Protein AF-K9SRA5-F1 (afdb_monomer)

pLDDT: mean 76.86, std 18.16, range [30.3, 97.75]

Foldseek 3Di:
DPPPVVVVVVVVVVVVPPDDDDDDDDDPWDWDQDPPFDFPDKDWDDDPDPDPQVIWIWTAGPQGWIWTQNPVVRTTTTPDHDDDPPDPDDDDPPPDDDDPPVVVVVVVVVVVVVVVVVVLLVVLLVLLQVLQQVLCVVPLWGDQFVVSSVDDCPSADPFWDWGKHDPPGNFKIKIKTWTDDPDPVPQAWAGKIKIKMWGWAADPVRDTDIDIWIKIAGDRPPDDDFDWDFDDDVVHTPDTDDGPRIDTDDD

Nearest PDB structures (foldseek):
  8k6t-assembly1_A  TM=5.739E-01  e=1.881E+00  Streptococcus pyogenes serotype M3
  3klq-assembly1_A  TM=4.562E-01  e=8.823E-01  Streptococcus pyogenes
  3klq-assembly2_B  TM=5.369E-01  e=3.598E+00  Streptococcus pyogenes
  5ttd-assembly1_A  TM=5.381E-01  e=5.253E+00  Escherichia coli

Solvent-accessible surface area (backbone atoms only — not comparable to full-atom values): 15193 Å² total; per-residue (Å²): 140,72,71,64,66,60,50,52,59,54,51,54,54,62,74,73,54,78,86,77,86,90,78,92,77,85,83,80,79,67,81,42,76,69,67,98,65,74,58,74,44,77,46,77,50,75,63,101,58,94,53,84,82,60,56,38,37,38,36,32,34,83,81,26,36,31,28,42,42,42,80,91,75,74,37,28,37,72,76,46,78,66,55,76,83,88,63,92,77,76,77,75,58,94,86,65,81,86,73,58,64,65,61,48,54,50,51,50,50,52,53,52,52,51,52,52,55,53,50,52,49,52,53,52,43,50,51,52,48,53,36,38,50,56,44,22,76,75,65,73,28,47,63,59,47,55,58,80,59,73,40,60,85,73,76,40,52,92,49,33,44,68,49,50,48,57,78,42,45,74,46,29,34,34,37,36,36,40,53,45,76,89,46,80,91,68,48,86,82,68,41,50,35,38,39,27,37,39,33,48,32,62,47,97,85,70,51,75,45,78,46,74,50,44,22,42,27,74,47,61,93,83,59,75,83,73,69,72,46,68,45,68,60,86,96,39,46,78,43,78,46,58,29,93,76,33,42,74,54,87,127

Structure (mmCIF, N/CA/C/O backbone):
data_AF-K9SRA5-F1
#
_entry.id   AF-K9SRA5-F1
#
loop_
_atom_site.group_PDB
_atom_site.id
_atom_site.type_symbol
_atom_site.label_atom_id
_atom_site.label_alt_id
_atom_site.label_comp_id
_atom_site.label_asym_id
_atom_site.label_entity_id
_atom_site.label_seq_id
_atom_site.pdbx_PDB_ins_code
_atom_site.Cartn_x
_atom_site.Cartn_y
_atom_site.Cartn_z
_atom_site.occupancy
_atom_site.B_iso_or_equiv
_atom_site.auth_seq_id
_atom_site.auth_comp_id
_atom_site.auth_asym_id
_atom_site.auth_atom_id
_atom_site.pdbx_PDB_model_num
ATOM 1 N N . MET A 1 1 ? 10.219 24.330 -44.155 1.00 41.84 1 MET A N 1
ATOM 2 C CA . MET A 1 1 ? 10.882 23.758 -42.954 1.00 41.84 1 MET A CA 1
ATOM 3 C C . MET A 1 1 ? 12.139 22.916 -43.275 1.00 41.84 1 MET A C 1
ATOM 5 O O . MET A 1 1 ? 12.414 21.945 -42.591 1.00 41.84 1 MET A O 1
ATOM 9 N N . LYS A 1 2 ? 12.970 23.299 -44.262 1.00 40.97 2 LYS A N 1
ATOM 10 C CA . LYS A 1 2 ? 14.215 22.583 -44.635 1.00 40.97 2 LYS A CA 1
ATOM 11 C C . LYS A 1 2 ? 15.547 23.028 -43.962 1.00 40.97 2 LYS A C 1
ATOM 13 O O . LYS A 1 2 ? 16.510 22.282 -44.104 1.00 40.97 2 LYS A O 1
ATOM 18 N N . PRO A 1 3 ? 15.680 24.158 -43.225 1.00 43.38 3 PRO A N 1
ATOM 19 C CA . PRO A 1 3 ? 17.013 24.635 -42.824 1.00 43.38 3 PRO A CA 1
ATOM 20 C C . PRO A 1 3 ? 17.601 23.987 -41.553 1.00 43.38 3 PRO A C 1
ATOM 22 O O . PRO A 1 3 ? 18.803 24.098 -41.334 1.00 43.38 3 PRO A O 1
ATOM 25 N N . LYS A 1 4 ? 16.808 23.300 -40.713 1.00 43.97 4 LYS A N 1
ATOM 26 C CA . LYS A 1 4 ? 17.302 22.775 -39.419 1.00 43.97 4 LYS A CA 1
ATOM 27 C C . LYS A 1 4 ? 18.114 21.475 -39.535 1.00 43.97 4 LYS A C 1
ATOM 29 O O . LYS A 1 4 ? 19.153 21.363 -38.896 1.00 43.97 4 LYS A O 1
ATOM 34 N N . ILE A 1 5 ? 17.707 20.534 -40.390 1.00 43.03 5 ILE A N 1
ATOM 35 C CA . ILE A 1 5 ? 18.373 19.219 -40.531 1.00 43.03 5 ILE A CA 1
ATOM 36 C C . ILE A 1 5 ? 19.749 19.348 -41.207 1.00 43.03 5 ILE A C 1
ATOM 38 O O . ILE A 1 5 ? 20.715 18.714 -40.786 1.00 43.03 5 ILE A O 1
ATOM 42 N N . VAL A 1 6 ? 19.878 20.244 -42.193 1.00 48.31 6 VAL A N 1
ATOM 43 C CA . VAL A 1 6 ? 21.160 20.523 -42.873 1.00 48.31 6 VAL A CA 1
ATOM 44 C C . VAL A 1 6 ? 22.206 21.070 -41.894 1.00 48.31 6 VAL A C 1
ATOM 46 O O . VAL A 1 6 ? 23.395 20.786 -42.030 1.00 48.31 6 VAL A O 1
ATOM 49 N N . ASN A 1 7 ? 21.772 21.820 -40.876 1.00 43.06 7 ASN A N 1
ATOM 50 C CA . ASN A 1 7 ? 22.672 22.400 -39.884 1.00 43.06 7 ASN A CA 1
ATOM 51 C C . ASN A 1 7 ? 23.175 21.356 -38.868 1.00 43.06 7 ASN A C 1
ATOM 53 O O . ASN A 1 7 ? 24.336 21.401 -38.469 1.00 43.06 7 ASN A O 1
ATOM 57 N N . ILE A 1 8 ? 22.342 20.369 -38.516 1.00 46.97 8 ILE A N 1
ATOM 58 C CA . ILE A 1 8 ? 22.719 19.248 -37.634 1.00 46.97 8 ILE A CA 1
ATOM 59 C C . ILE A 1 8 ? 23.731 18.322 -38.332 1.00 46.97 8 ILE A C 1
ATOM 61 O O . ILE A 1 8 ? 24.739 17.949 -37.736 1.00 46.97 8 ILE A O 1
ATOM 65 N N . LEU A 1 9 ? 23.539 18.032 -39.625 1.00 44.53 9 LEU A N 1
ATOM 66 C CA . LEU A 1 9 ? 24.496 17.246 -40.420 1.00 44.53 9 LEU A CA 1
ATOM 67 C C . LEU A 1 9 ? 25.839 17.971 -40.633 1.00 44.53 9 LEU A C 1
ATOM 69 O O . LEU A 1 9 ? 26.882 17.324 -40.717 1.00 44.53 9 LEU A O 1
ATOM 73 N N . ARG A 1 10 ? 25.847 19.313 -40.679 1.00 47.16 10 ARG A N 1
ATOM 74 C CA . ARG A 1 10 ? 27.091 20.107 -40.680 1.00 47.16 10 ARG A CA 1
ATOM 75 C C . ARG A 1 10 ? 27.814 20.068 -39.332 1.00 47.16 10 ARG A C 1
ATOM 77 O O . ARG A 1 10 ? 29.034 19.989 -39.332 1.00 47.16 10 ARG A O 1
ATOM 84 N N . GLN A 1 11 ? 27.093 20.084 -38.212 1.00 41.31 11 GLN A N 1
ATOM 85 C CA . GLN A 1 11 ? 27.681 19.975 -36.868 1.00 41.31 11 GLN A CA 1
ATOM 86 C C . GLN A 1 11 ? 28.293 18.584 -36.621 1.00 41.31 11 GLN A C 1
ATOM 88 O O . GLN A 1 11 ? 29.390 18.490 -36.077 1.00 41.31 11 GLN A O 1
ATOM 93 N N . LEU A 1 12 ? 27.666 17.508 -37.118 1.00 40.94 12 LEU A N 1
ATOM 94 C CA . LEU A 1 12 ? 28.229 16.151 -37.038 1.00 40.94 12 LEU A CA 1
ATOM 95 C C . LEU A 1 12 ? 29.565 16.007 -37.797 1.00 40.94 12 LEU A C 1
ATOM 97 O O . LEU A 1 12 ? 30.442 15.265 -37.357 1.00 40.94 12 LEU A O 1
ATOM 101 N N . LYS A 1 13 ? 29.763 16.762 -38.891 1.00 40.47 13 LYS A N 1
ATOM 102 C CA . LYS A 1 13 ? 31.055 16.830 -39.603 1.00 40.47 13 LYS A CA 1
ATOM 103 C C . LYS A 1 13 ? 32.164 17.480 -38.771 1.00 40.47 13 LYS A C 1
ATOM 105 O O . LYS A 1 13 ? 33.326 17.164 -38.989 1.00 40.47 13 LYS A O 1
ATOM 110 N N . VAL A 1 14 ? 31.830 18.373 -37.838 1.00 39.34 14 VAL A N 1
ATOM 111 C CA . VAL A 1 14 ? 32.828 19.140 -37.072 1.00 39.34 14 VAL A CA 1
ATOM 112 C C . VAL A 1 14 ? 33.376 18.346 -35.881 1.00 39.34 14 VAL A C 1
ATOM 114 O O . VAL A 1 14 ? 34.533 18.534 -35.527 1.00 39.34 14 VAL A O 1
ATOM 117 N N . SER A 1 15 ? 32.614 17.413 -35.299 1.00 34.25 15 SER A N 1
ATOM 118 C CA . SER A 1 15 ? 33.093 16.626 -34.146 1.00 34.25 15 SER A CA 1
ATOM 119 C C . SER A 1 15 ? 33.731 15.277 -34.489 1.00 34.25 15 SER A C 1
ATOM 121 O O . SER A 1 15 ? 34.450 14.744 -33.652 1.00 34.25 15 SER A O 1
ATOM 123 N N . ILE A 1 16 ? 33.516 14.726 -35.689 1.00 38.41 16 ILE A N 1
ATOM 124 C CA . ILE A 1 16 ? 34.142 13.452 -36.106 1.00 38.41 16 ILE A CA 1
ATOM 125 C C . ILE A 1 16 ? 35.464 13.686 -36.868 1.00 38.41 16 ILE A C 1
ATOM 127 O O . ILE A 1 16 ? 36.284 12.782 -36.978 1.00 38.41 16 ILE A O 1
ATOM 131 N N . ILE A 1 17 ? 35.728 14.912 -37.333 1.00 38.84 17 ILE A N 1
ATOM 132 C CA . ILE A 1 17 ? 36.922 15.263 -38.118 1.00 38.84 17 ILE A CA 1
ATOM 133 C C . ILE A 1 17 ? 37.878 16.097 -37.253 1.00 38.84 17 ILE A C 1
ATOM 135 O O . ILE A 1 17 ? 38.117 17.280 -37.486 1.00 38.84 17 ILE A O 1
ATOM 139 N N . GLY A 1 18 ? 38.427 15.472 -36.215 1.00 34.00 18 GLY A N 1
ATOM 140 C CA . GLY A 1 18 ? 39.712 15.885 -35.666 1.00 34.00 18 GLY A CA 1
ATOM 141 C C . GLY A 1 18 ? 40.792 15.121 -36.421 1.00 34.00 18 GLY A C 1
ATOM 142 O O . GLY A 1 18 ? 40.963 13.939 -36.162 1.00 34.00 18 GLY A O 1
ATOM 143 N N . VAL A 1 19 ? 41.505 15.802 -37.326 1.00 40.97 19 VAL A N 1
ATOM 144 C CA . VAL A 1 19 ? 42.532 15.272 -38.252 1.00 40.97 19 VAL A CA 1
ATOM 145 C C . VAL A 1 19 ? 41.953 14.693 -39.551 1.00 40.97 19 VAL A C 1
ATOM 147 O O . VAL A 1 19 ? 41.638 13.519 -39.629 1.00 40.97 19 VAL A O 1
ATOM 150 N N . VAL A 1 20 ? 41.801 15.538 -40.577 1.00 33.12 20 VAL A N 1
ATOM 151 C CA . VAL A 1 20 ? 42.384 15.407 -41.935 1.00 33.12 20 VAL A CA 1
ATOM 152 C C . VAL A 1 20 ? 41.919 16.627 -42.748 1.00 33.12 20 VAL A C 1
ATOM 154 O O . VAL A 1 20 ? 40.728 16.916 -42.862 1.00 33.12 20 VAL A O 1
ATOM 157 N N . CYS A 1 21 ? 42.880 17.377 -43.289 1.00 33.16 21 CYS A N 1
ATOM 158 C CA . CYS A 1 21 ? 42.661 18.548 -44.133 1.00 33.16 21 CYS A CA 1
ATOM 159 C C . CYS A 1 21 ? 41.962 18.210 -45.464 1.00 33.16 21 CYS A C 1
ATOM 161 O O . CYS A 1 21 ? 42.369 17.298 -46.172 1.00 33.16 21 CYS A O 1
ATOM 163 N N . GLY A 1 22 ? 41.009 19.066 -45.851 1.00 36.53 22 GLY A N 1
ATOM 164 C CA . GLY A 1 22 ? 40.924 19.606 -47.213 1.00 36.53 22 GLY A CA 1
ATOM 165 C C . GLY A 1 22 ? 40.470 18.687 -48.351 1.00 36.53 22 GLY A C 1
ATOM 166 O O . GLY A 1 22 ? 41.206 18.537 -49.317 1.00 36.53 22 GLY A O 1
ATOM 167 N N . LEU A 1 23 ? 39.228 18.193 -48.321 1.00 32.28 23 LEU A N 1
ATOM 168 C CA . LEU A 1 23 ? 38.510 17.756 -49.529 1.00 32.28 23 LEU A CA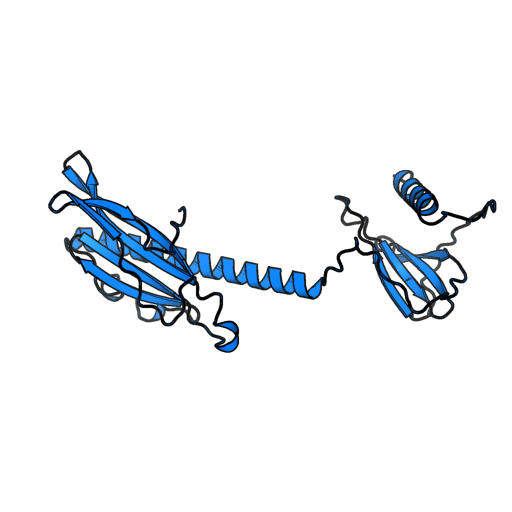 1
ATOM 169 C C . LEU A 1 23 ? 37.054 18.244 -49.480 1.00 32.28 23 LEU A C 1
ATOM 171 O O . LEU A 1 23 ? 36.254 17.816 -48.647 1.00 32.28 23 LEU A O 1
ATOM 175 N N . SER A 1 24 ? 36.692 19.160 -50.379 1.00 30.30 24 SER A N 1
ATOM 176 C CA . SER A 1 24 ? 35.304 19.565 -50.615 1.00 30.30 24 SER A CA 1
ATOM 177 C C . SER A 1 24 ? 34.617 18.530 -51.506 1.00 30.30 24 SER A C 1
ATOM 179 O O . SER A 1 24 ? 34.736 18.576 -52.728 1.00 30.30 24 SER A O 1
ATOM 181 N N . VAL A 1 25 ? 33.901 17.587 -50.897 1.00 33.41 25 VAL A N 1
ATOM 182 C CA . VAL A 1 25 ? 33.055 16.628 -51.619 1.00 33.41 25 VAL A CA 1
ATOM 183 C C . VAL A 1 25 ? 31.683 17.261 -51.875 1.00 33.41 25 VAL A C 1
ATOM 185 O O . VAL A 1 25 ? 30.959 17.589 -50.929 1.00 33.41 25 VAL A O 1
ATOM 188 N N . ASN A 1 26 ? 31.314 17.431 -53.146 1.00 32.03 26 ASN A N 1
ATOM 189 C CA . ASN A 1 26 ? 29.942 17.744 -53.549 1.00 32.03 26 ASN A CA 1
ATOM 190 C C . ASN A 1 26 ? 29.077 16.486 -53.366 1.00 32.03 26 ASN A C 1
ATOM 192 O O . ASN A 1 26 ? 29.183 15.549 -54.150 1.00 32.03 26 ASN A O 1
ATOM 196 N N . LEU A 1 27 ? 28.235 16.453 -52.327 1.00 35.03 27 LEU A N 1
ATOM 197 C CA . LEU A 1 27 ? 27.227 15.402 -52.157 1.00 35.03 27 LEU A CA 1
ATOM 198 C C . LEU A 1 27 ? 25.964 15.759 -52.951 1.00 35.03 27 LEU A C 1
ATOM 200 O O . LEU A 1 27 ? 25.130 16.541 -52.492 1.00 35.03 27 LEU A O 1
ATOM 204 N N . SER A 1 28 ? 25.789 15.142 -54.113 1.00 36.94 28 SER A N 1
ATOM 205 C CA . SER A 1 28 ? 24.475 14.959 -54.731 1.00 36.94 28 SER A CA 1
ATOM 206 C C . SER A 1 28 ? 23.829 13.729 -54.086 1.00 36.94 28 SER A C 1
ATOM 208 O O . SER A 1 28 ? 24.166 12.600 -54.424 1.00 36.94 28 SER A O 1
ATOM 210 N N . ALA A 1 29 ? 22.927 13.930 -53.123 1.00 43.56 29 ALA A N 1
ATOM 211 C CA . ALA A 1 29 ? 22.174 12.832 -52.519 1.00 43.56 29 ALA A CA 1
ATOM 212 C C . ALA A 1 29 ? 21.057 12.390 -53.476 1.00 43.56 29 ALA A C 1
ATOM 214 O O . ALA A 1 29 ? 20.070 13.106 -53.657 1.00 43.56 29 ALA A O 1
ATOM 215 N N . ILE A 1 30 ? 21.214 11.224 -54.101 1.00 46.12 30 ILE A N 1
ATOM 216 C CA . ILE A 1 30 ? 20.150 10.575 -54.870 1.00 46.12 30 ILE A CA 1
ATOM 217 C C . ILE A 1 30 ? 19.386 9.684 -53.889 1.00 46.12 30 ILE A C 1
ATOM 219 O O . ILE A 1 30 ? 19.963 8.772 -53.305 1.00 46.12 30 ILE A O 1
ATOM 223 N N . ALA A 1 31 ? 18.099 9.965 -53.672 1.00 46.78 31 ALA A N 1
ATOM 224 C CA . ALA A 1 31 ? 17.239 9.084 -52.887 1.00 46.78 31 ALA A CA 1
ATOM 225 C C . ALA A 1 31 ? 17.001 7.800 -53.691 1.00 46.78 31 ALA A C 1
ATOM 227 O O . ALA A 1 31 ? 16.397 7.849 -54.764 1.00 46.78 31 ALA A O 1
ATOM 228 N N . GLN A 1 32 ? 17.493 6.671 -53.191 1.00 58.06 32 GLN A N 1
ATOM 229 C CA . GLN A 1 32 ? 17.284 5.361 -53.798 1.00 58.06 32 GLN A CA 1
ATOM 230 C C . GLN A 1 32 ? 16.448 4.489 -52.849 1.00 58.06 32 GLN A C 1
ATOM 232 O O . GLN A 1 32 ? 16.518 4.669 -51.627 1.00 58.06 32 GLN A O 1
ATOM 237 N N . PRO A 1 33 ? 15.618 3.569 -53.376 1.00 58.91 33 PRO A N 1
ATOM 238 C CA . PRO A 1 33 ? 15.055 2.506 -52.553 1.00 58.91 33 PRO A CA 1
ATOM 239 C C . PRO A 1 33 ? 16.201 1.763 -51.856 1.00 58.91 33 PRO A C 1
ATOM 241 O O . PRO A 1 33 ? 17.296 1.655 -52.413 1.00 58.91 33 PRO A O 1
ATOM 244 N N . PHE A 1 34 ? 15.966 1.311 -50.620 1.00 63.81 34 PHE A N 1
ATOM 245 C CA . PHE A 1 34 ? 16.986 0.597 -49.851 1.00 63.81 34 PHE A CA 1
ATOM 246 C C . PHE A 1 34 ? 17.514 -0.561 -50.716 1.00 63.81 34 PHE A C 1
ATOM 248 O O . PHE A 1 34 ? 16.689 -1.300 -51.258 1.00 63.81 34 PHE A O 1
ATOM 255 N N . PRO A 1 35 ? 18.837 -0.690 -50.920 1.00 65.25 35 PRO A N 1
ATOM 256 C CA . PRO A 1 35 ? 19.369 -1.748 -51.769 1.00 65.25 35 PRO A CA 1
ATOM 257 C C . PRO A 1 35 ? 18.918 -3.110 -51.229 1.00 65.25 35 PRO A C 1
ATOM 259 O O . PRO A 1 35 ? 18.834 -3.275 -50.014 1.00 65.25 35 PRO A O 1
ATOM 262 N N . ASP A 1 36 ? 18.696 -4.099 -52.100 1.00 73.62 36 ASP A N 1
ATOM 263 C CA . ASP A 1 36 ? 18.276 -5.473 -51.737 1.00 73.62 36 ASP A CA 1
ATOM 264 C C . ASP A 1 36 ? 19.287 -6.236 -50.843 1.00 73.62 36 ASP A C 1
ATOM 266 O O . ASP A 1 36 ? 19.193 -7.445 -50.640 1.00 73.62 36 ASP A O 1
ATOM 270 N N . GLN A 1 37 ? 20.288 -5.547 -50.298 1.00 71.88 37 GLN A N 1
ATOM 271 C CA . GLN A 1 37 ? 21.280 -6.095 -49.395 1.00 71.88 37 GLN A CA 1
ATOM 272 C C . GLN A 1 37 ? 20.809 -6.014 -47.941 1.00 71.88 37 GLN A C 1
ATOM 274 O O . GLN A 1 37 ? 20.479 -4.948 -47.416 1.00 71.88 37 GLN A O 1
ATOM 279 N N . THR A 1 38 ? 20.858 -7.152 -47.254 1.00 75.19 38 THR A N 1
ATOM 280 C CA . THR A 1 38 ? 20.612 -7.230 -45.814 1.00 75.19 38 THR A CA 1
ATOM 281 C C . THR A 1 38 ? 21.697 -6.448 -45.059 1.00 75.19 38 THR A C 1
ATOM 283 O O . THR A 1 38 ? 22.885 -6.728 -45.242 1.00 75.19 38 THR A O 1
ATOM 286 N N . PRO A 1 39 ? 21.341 -5.471 -44.207 1.00 77.50 39 PRO A N 1
ATOM 287 C CA . PRO A 1 39 ? 22.328 -4.739 -43.422 1.00 77.50 39 PRO A CA 1
ATOM 288 C C . PRO A 1 39 ? 23.018 -5.668 -42.415 1.00 77.50 39 PRO A C 1
ATOM 290 O O . PRO A 1 39 ? 22.366 -6.508 -41.796 1.00 77.50 39 PRO A O 1
ATOM 293 N N . VAL A 1 40 ? 24.326 -5.483 -42.216 1.00 77.12 40 VAL A N 1
ATOM 294 C CA . VAL A 1 40 ? 25.110 -6.203 -41.192 1.00 77.12 40 VAL A CA 1
ATOM 295 C C . VAL A 1 40 ? 24.885 -5.639 -39.791 1.00 77.12 40 VAL A C 1
ATOM 297 O O . VAL A 1 40 ? 25.128 -6.319 -38.798 1.00 77.12 40 VAL A O 1
ATOM 300 N N . GLY A 1 41 ? 24.390 -4.403 -39.703 1.00 74.38 41 GLY A N 1
ATOM 301 C CA . GLY A 1 41 ? 24.039 -3.753 -38.450 1.00 74.38 41 GLY A CA 1
ATOM 302 C C . GLY A 1 41 ? 23.077 -2.592 -38.668 1.00 74.38 41 GLY A C 1
ATOM 303 O O . GLY A 1 41 ? 23.112 -1.913 -39.698 1.00 74.38 41 GLY A O 1
ATOM 304 N N . ARG A 1 42 ? 22.206 -2.375 -37.681 1.00 76.38 42 ARG A N 1
ATOM 305 C CA . ARG A 1 42 ? 21.327 -1.208 -37.586 1.00 76.38 42 ARG A CA 1
ATOM 306 C C . ARG A 1 42 ? 21.574 -0.532 -36.247 1.00 76.38 42 ARG A C 1
ATOM 308 O O . ARG A 1 42 ? 21.520 -1.188 -35.209 1.00 76.38 42 ARG A O 1
ATOM 315 N N . TRP A 1 43 ? 21.805 0.771 -36.271 1.00 76.62 43 TRP A N 1
ATOM 316 C CA . TRP A 1 43 ? 21.945 1.597 -35.078 1.00 76.62 43 TRP A CA 1
ATOM 317 C C . TRP A 1 43 ? 20.853 2.651 -35.063 1.00 76.62 43 TRP A C 1
ATOM 319 O O . TRP A 1 43 ? 20.599 3.312 -36.067 1.00 76.62 43 TRP A O 1
ATOM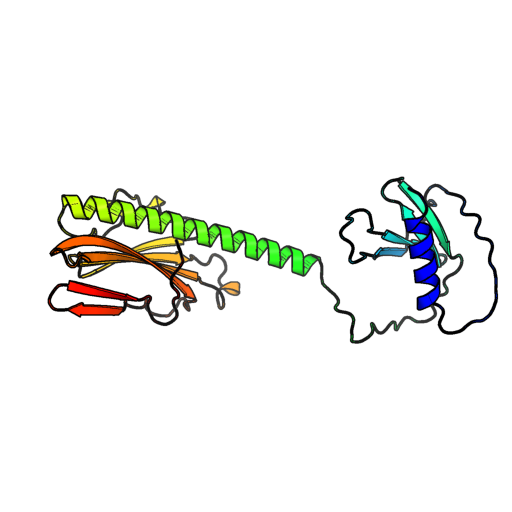 329 N N . GLN A 1 44 ? 20.227 2.837 -33.907 1.00 77.50 44 GLN A N 1
ATOM 330 C CA . GLN A 1 44 ? 19.337 3.965 -33.681 1.00 77.50 44 GLN A CA 1
ATOM 331 C C . GLN A 1 44 ? 20.099 5.029 -32.899 1.00 77.50 44 GLN A C 1
ATOM 333 O O . GLN A 1 44 ? 20.541 4.793 -31.776 1.00 77.50 44 GLN A O 1
ATOM 338 N N . VAL A 1 45 ? 20.250 6.202 -33.499 1.00 72.69 45 VAL A N 1
ATOM 339 C CA . VAL A 1 45 ? 20.860 7.369 -32.871 1.00 72.69 45 VAL A CA 1
ATOM 340 C C . VAL A 1 45 ? 19.735 8.255 -32.358 1.00 72.69 45 VAL A C 1
ATOM 342 O O . VAL A 1 45 ? 19.009 8.873 -33.140 1.00 72.69 45 VAL A O 1
ATOM 345 N N . LYS A 1 46 ? 19.584 8.299 -31.033 1.00 69.38 46 LYS A N 1
ATOM 346 C CA . LYS A 1 46 ? 18.658 9.212 -30.361 1.00 69.38 46 LYS A CA 1
ATOM 347 C C . LYS A 1 46 ? 19.390 10.486 -29.979 1.00 69.38 46 LYS A C 1
ATOM 349 O O . LYS A 1 46 ? 20.368 10.442 -29.234 1.00 69.38 46 LYS A O 1
ATOM 354 N N . PHE A 1 47 ? 18.904 11.619 -30.464 1.00 65.38 47 PHE A N 1
ATOM 355 C CA . PHE A 1 47 ? 19.397 12.920 -30.028 1.00 65.38 47 PHE A CA 1
ATOM 356 C C . PHE A 1 47 ? 18.603 13.375 -28.796 1.00 65.38 47 PHE A C 1
ATOM 358 O O . PHE A 1 47 ? 17.399 13.124 -28.733 1.00 65.38 47 PHE A O 1
ATOM 365 N N . PRO A 1 48 ? 19.228 14.062 -27.822 1.00 59.53 48 PRO A N 1
ATOM 366 C CA . PRO A 1 48 ? 18.536 14.622 -26.663 1.00 59.53 48 PRO A CA 1
ATOM 367 C C . PRO A 1 48 ? 17.715 15.850 -27.088 1.00 59.53 48 PRO A C 1
ATOM 369 O O . PRO A 1 48 ? 18.048 16.990 -26.779 1.00 59.53 48 PRO A O 1
ATOM 372 N N . THR A 1 49 ? 16.657 15.625 -27.861 1.00 69.88 49 THR A N 1
ATOM 373 C CA . THR A 1 49 ? 15.727 16.658 -28.322 1.00 69.88 49 THR A CA 1
ATOM 374 C C . THR A 1 49 ? 14.305 16.244 -27.968 1.00 69.88 49 THR A C 1
ATOM 376 O O . THR A 1 49 ? 14.013 15.059 -27.836 1.00 69.88 49 THR A O 1
ATOM 379 N N . THR A 1 50 ? 13.408 17.215 -27.811 1.00 57.94 50 THR A N 1
ATOM 380 C CA . THR A 1 50 ? 11.986 16.965 -27.531 1.00 57.94 50 THR A CA 1
ATOM 381 C C . THR A 1 50 ? 11.208 16.445 -28.742 1.00 57.94 50 THR A C 1
ATOM 383 O O . THR A 1 50 ? 10.032 16.114 -28.609 1.00 57.94 50 THR A O 1
ATOM 386 N N . ASP A 1 51 ? 11.833 16.369 -29.918 1.00 68.44 51 ASP A N 1
ATOM 387 C CA . ASP A 1 51 ? 11.198 15.879 -31.133 1.00 68.44 51 ASP A CA 1
ATOM 388 C C . ASP A 1 51 ? 11.422 14.368 -31.264 1.00 68.44 51 ASP A C 1
ATOM 390 O O . ASP A 1 51 ? 12.517 13.912 -31.592 1.00 68.44 51 ASP A O 1
ATOM 394 N N . ALA A 1 52 ? 10.374 13.581 -31.011 1.00 59.12 52 ALA A N 1
ATOM 395 C CA . ALA A 1 52 ? 10.406 12.124 -31.152 1.00 59.12 52 ALA A CA 1
ATOM 396 C C . ALA A 1 52 ? 10.703 11.662 -32.594 1.00 59.12 52 ALA A C 1
ATOM 398 O O . ALA A 1 52 ? 11.071 10.508 -32.803 1.00 59.12 52 ALA A O 1
ATOM 399 N N . ASN A 1 53 ? 10.588 12.556 -33.586 1.00 65.12 53 ASN A N 1
ATOM 400 C CA . ASN A 1 53 ? 10.946 12.278 -34.977 1.00 65.12 53 ASN A CA 1
ATOM 401 C C . ASN A 1 53 ? 12.416 12.595 -35.301 1.00 65.12 53 ASN A C 1
ATOM 403 O O . ASN A 1 53 ? 12.833 12.429 -36.446 1.00 65.12 53 ASN A O 1
ATOM 407 N N . ALA A 1 54 ? 13.207 13.056 -34.326 1.00 67.06 54 ALA A N 1
ATOM 408 C CA . ALA A 1 54 ? 14.640 13.290 -34.504 1.00 67.06 54 ALA A CA 1
ATOM 409 C C . ALA A 1 54 ? 15.475 12.003 -34.418 1.00 67.06 54 ALA A C 1
ATOM 411 O O . ALA A 1 54 ? 16.687 12.056 -34.623 1.00 67.06 54 ALA A O 1
ATOM 412 N N . ASP A 1 55 ? 14.852 10.863 -34.114 1.00 73.12 55 ASP A N 1
ATOM 413 C CA . ASP A 1 55 ? 15.524 9.572 -34.098 1.00 73.12 55 ASP A CA 1
ATOM 414 C C . ASP A 1 55 ? 16.000 9.206 -35.503 1.00 73.12 55 ASP A C 1
ATOM 416 O O . ASP A 1 55 ? 15.223 9.091 -36.453 1.00 73.12 55 ASP A O 1
ATOM 420 N N . ILE A 1 56 ? 17.303 8.987 -35.618 1.00 80.06 56 ILE A N 1
ATOM 421 C CA . ILE A 1 56 ? 17.944 8.604 -36.865 1.00 80.06 56 ILE A CA 1
ATOM 422 C C . ILE A 1 56 ? 18.229 7.108 -36.815 1.00 80.06 56 ILE A C 1
ATOM 424 O O . ILE A 1 56 ? 18.820 6.623 -35.853 1.00 80.06 56 ILE A O 1
ATOM 428 N N . GLU A 1 57 ? 17.839 6.367 -37.849 1.00 85.00 57 GLU A N 1
ATOM 429 C CA . GLU A 1 57 ? 18.312 4.997 -38.034 1.00 85.00 57 GLU A CA 1
ATOM 430 C C . GLU A 1 57 ? 19.447 4.995 -39.055 1.00 85.00 57 GLU A C 1
ATOM 432 O O . GLU A 1 57 ? 19.336 5.570 -40.138 1.00 85.00 57 GLU A O 1
ATOM 437 N N . VAL A 1 58 ? 20.559 4.378 -38.671 1.00 85.69 58 VAL A N 1
ATOM 438 C CA . VAL A 1 58 ? 21.739 4.194 -39.506 1.00 85.69 58 VAL A CA 1
ATOM 439 C C . VAL A 1 58 ? 21.872 2.709 -39.793 1.00 85.69 58 VAL A C 1
ATOM 441 O O . VAL A 1 58 ? 21.891 1.899 -38.867 1.00 85.69 58 VAL A O 1
ATOM 444 N N . ALA A 1 59 ? 21.977 2.345 -41.064 1.00 83.06 59 ALA A N 1
ATOM 445 C CA . ALA A 1 59 ? 22.243 0.978 -41.483 1.00 83.06 59 ALA A CA 1
ATOM 446 C C . ALA A 1 59 ? 23.609 0.904 -42.159 1.00 83.06 59 ALA A C 1
ATOM 448 O O . ALA A 1 59 ? 23.934 1.753 -42.988 1.00 83.06 59 ALA A O 1
ATOM 449 N N . ILE A 1 60 ? 24.394 -0.116 -41.816 1.00 81.00 60 ILE A N 1
ATOM 450 C CA . ILE A 1 60 ? 25.643 -0.430 -42.515 1.00 81.00 60 ILE A CA 1
ATOM 451 C C . ILE A 1 60 ? 25.458 -1.764 -43.229 1.00 81.00 60 ILE A C 1
ATOM 453 O O . ILE A 1 60 ? 24.921 -2.723 -42.668 1.00 81.00 60 ILE A O 1
ATOM 457 N N . THR A 1 61 ? 25.857 -1.798 -44.491 1.00 81.88 61 THR A N 1
ATOM 458 C CA . THR A 1 61 ? 25.793 -2.973 -45.372 1.00 81.88 61 THR A CA 1
ATOM 459 C C . THR A 1 61 ? 27.100 -3.761 -45.329 1.00 81.88 61 THR A C 1
ATOM 461 O O . THR A 1 61 ? 28.113 -3.275 -44.829 1.00 81.88 61 THR A O 1
ATOM 464 N N . ALA A 1 62 ? 27.077 -5.006 -45.814 1.00 78.31 62 ALA A N 1
ATOM 465 C CA . ALA A 1 62 ? 28.245 -5.891 -45.774 1.00 78.31 62 ALA A CA 1
ATOM 466 C C . ALA A 1 62 ? 29.445 -5.361 -46.577 1.00 78.31 62 ALA A C 1
ATOM 468 O O . ALA A 1 62 ? 30.582 -5.694 -46.260 1.00 78.31 62 ALA A O 1
ATOM 469 N N . ASP A 1 63 ? 29.198 -4.516 -47.580 1.00 80.50 63 ASP A N 1
ATOM 470 C CA . ASP A 1 63 ? 30.227 -3.845 -48.379 1.00 80.50 63 ASP A CA 1
ATOM 471 C C . ASP A 1 63 ? 30.677 -2.492 -47.788 1.00 80.50 63 ASP A C 1
ATOM 473 O O . ASP A 1 63 ? 31.417 -1.740 -48.423 1.00 80.50 63 ASP A O 1
ATOM 477 N N . GLY A 1 64 ? 30.254 -2.177 -46.559 1.00 75.00 64 GLY A N 1
ATOM 478 C CA . GLY A 1 64 ? 30.707 -1.000 -45.823 1.00 75.00 64 GLY A CA 1
ATOM 479 C C . GLY A 1 64 ? 30.022 0.308 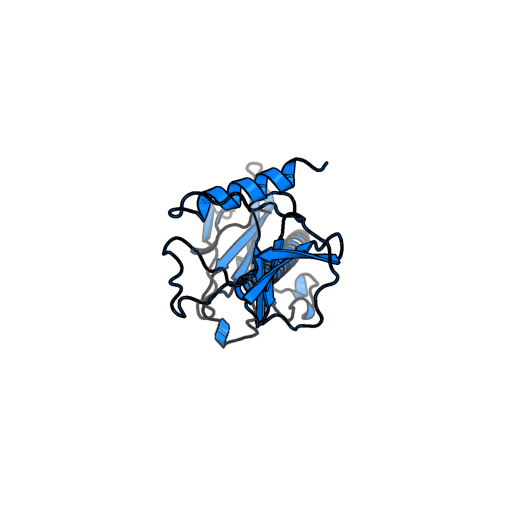-46.221 1.00 75.00 64 GLY A C 1
ATOM 480 O O . GLY A 1 64 ? 30.492 1.370 -45.807 1.00 75.00 64 GLY A O 1
ATOM 481 N N . ARG A 1 65 ? 28.925 0.282 -46.994 1.00 80.81 65 ARG A N 1
ATOM 482 C CA . ARG A 1 65 ? 28.120 1.490 -47.256 1.00 80.81 65 ARG A CA 1
ATOM 483 C C . ARG A 1 65 ? 27.213 1.816 -46.079 1.00 80.81 65 ARG A C 1
ATOM 485 O O . ARG A 1 65 ? 26.60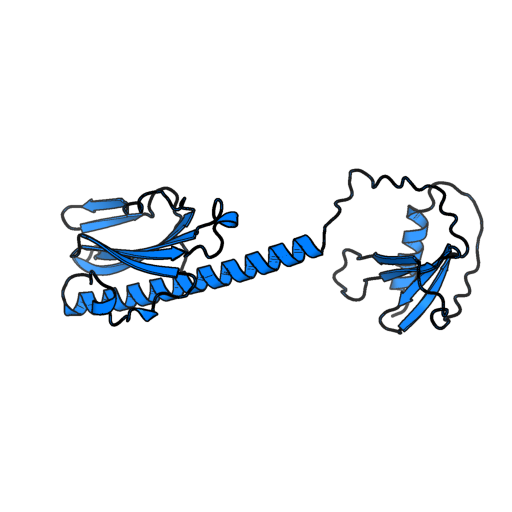8 0.916 -45.482 1.00 80.81 6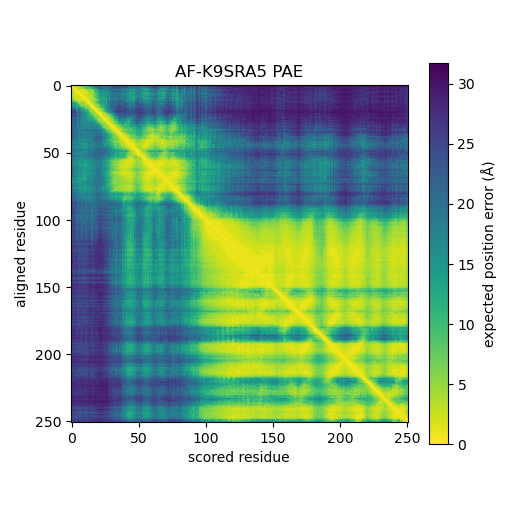5 ARG A O 1
ATOM 492 N N . VAL A 1 66 ? 27.092 3.108 -45.779 1.00 82.31 66 VAL A N 1
ATOM 493 C CA . VAL A 1 66 ? 26.291 3.626 -44.664 1.00 82.31 66 VAL A CA 1
ATOM 494 C C . VAL A 1 66 ? 25.090 4.398 -45.173 1.00 82.31 66 VAL A C 1
ATOM 496 O O . VAL A 1 66 ? 25.221 5.368 -45.922 1.00 82.31 66 VAL A O 1
ATOM 499 N N . PHE A 1 67 ? 23.918 4.013 -44.683 1.00 83.75 67 PHE A N 1
ATOM 500 C CA . PHE A 1 67 ? 22.640 4.612 -45.025 1.00 83.75 67 PHE A CA 1
ATOM 501 C C . PHE A 1 67 ? 22.028 5.295 -43.810 1.00 83.75 67 PHE A C 1
ATOM 503 O O . PHE A 1 67 ? 21.924 4.708 -42.737 1.00 83.75 67 PHE A O 1
ATOM 510 N N . TYR A 1 68 ? 21.569 6.522 -44.009 1.00 86.19 68 TYR A N 1
ATOM 511 C CA . TYR A 1 68 ? 20.585 7.182 -43.166 1.00 86.19 68 TYR A CA 1
ATOM 512 C C . TYR A 1 68 ? 19.183 6.750 -43.606 1.00 86.19 68 TYR A C 1
ATOM 514 O O . TYR A 1 68 ? 18.841 6.901 -44.778 1.00 86.19 68 TYR A O 1
ATOM 522 N N . ILE A 1 69 ? 18.361 6.241 -42.692 1.00 84.12 69 ILE A N 1
ATOM 523 C CA . ILE A 1 69 ? 16.977 5.855 -42.980 1.00 84.12 69 ILE A CA 1
ATOM 524 C C . ILE A 1 69 ? 16.036 6.951 -42.463 1.00 84.12 69 ILE A C 1
ATOM 526 O O . ILE A 1 69 ? 15.857 7.128 -41.256 1.00 84.12 69 ILE A O 1
ATOM 530 N N . ASP A 1 70 ? 15.402 7.669 -43.392 1.00 80.81 70 ASP A N 1
ATOM 531 C CA . ASP A 1 70 ? 14.310 8.602 -43.105 1.00 80.81 70 ASP A CA 1
ATOM 532 C C . ASP A 1 70 ? 13.029 7.791 -42.868 1.00 80.81 70 ASP A C 1
ATOM 534 O O . ASP A 1 70 ? 12.354 7.377 -43.816 1.00 80.81 70 ASP A O 1
ATOM 538 N N . LYS A 1 71 ? 12.684 7.550 -41.599 1.00 79.25 71 LYS A N 1
ATOM 539 C CA . LYS A 1 71 ? 11.483 6.781 -41.227 1.00 79.25 71 LYS A CA 1
ATOM 540 C C . LYS A 1 71 ? 10.181 7.439 -41.672 1.00 79.25 71 LYS A C 1
ATOM 542 O O . LYS A 1 71 ? 9.198 6.738 -41.883 1.00 79.25 71 LYS A O 1
ATOM 547 N N . VAL A 1 72 ? 10.167 8.764 -41.825 1.00 79.75 72 VAL A N 1
ATOM 548 C CA . VAL A 1 72 ? 8.968 9.506 -42.235 1.00 79.75 72 VAL A CA 1
ATOM 549 C C . VAL A 1 72 ? 8.698 9.290 -43.721 1.00 79.75 72 VAL A C 1
ATOM 551 O O . VAL A 1 72 ? 7.546 9.189 -44.132 1.00 79.75 72 VAL A O 1
ATOM 554 N N . LYS A 1 73 ? 9.756 9.206 -44.533 1.00 82.12 73 LYS A N 1
ATOM 555 C CA . LYS A 1 73 ? 9.639 9.041 -45.990 1.00 82.12 73 LYS A CA 1
ATOM 556 C C . LYS A 1 73 ? 9.845 7.614 -46.483 1.00 82.12 73 LYS A C 1
ATOM 558 O O . LYS A 1 73 ? 9.628 7.365 -47.664 1.00 82.12 73 LYS A O 1
ATOM 563 N N . GLY A 1 74 ? 10.299 6.705 -45.622 1.00 82.62 74 GLY A N 1
ATOM 564 C CA . GLY A 1 74 ? 10.674 5.346 -46.013 1.00 82.62 74 GLY A CA 1
ATOM 565 C C . GLY A 1 74 ? 11.849 5.315 -46.995 1.00 82.62 74 GLY A C 1
ATOM 566 O O . GLY A 1 74 ? 11.902 4.440 -47.852 1.00 82.62 74 GLY A O 1
ATOM 567 N N . GLN A 1 75 ? 12.759 6.292 -46.917 1.00 84.56 75 GLN A N 1
ATOM 568 C CA . GLN A 1 75 ? 13.871 6.441 -47.860 1.00 84.56 75 GLN A CA 1
ATOM 569 C C . GLN A 1 75 ? 15.215 6.192 -47.185 1.00 84.56 75 GLN A C 1
ATOM 571 O O . GLN A 1 75 ? 15.443 6.627 -46.056 1.00 84.56 75 GLN A O 1
ATOM 576 N N . ALA A 1 76 ? 16.115 5.538 -47.916 1.00 84.81 76 ALA A N 1
ATOM 577 C CA . ALA A 1 76 ? 17.511 5.396 -47.546 1.00 84.81 76 ALA A CA 1
ATOM 578 C C . ALA A 1 76 ? 18.322 6.474 -48.270 1.00 84.81 76 ALA A C 1
ATOM 580 O O . ALA A 1 76 ? 18.215 6.635 -49.486 1.00 84.81 76 ALA A O 1
ATOM 581 N N . ILE A 1 77 ? 19.133 7.217 -47.531 1.00 85.19 77 ILE A N 1
ATOM 582 C CA . ILE A 1 77 ? 20.083 8.172 -48.090 1.00 85.19 77 ILE A CA 1
ATOM 583 C C . ILE A 1 77 ? 21.468 7.638 -47.771 1.00 85.19 77 ILE A C 1
ATOM 585 O O . ILE A 1 77 ? 21.848 7.562 -46.604 1.00 85.19 77 ILE A O 1
ATOM 589 N N . GLU A 1 78 ? 22.216 7.252 -48.797 1.00 85.06 78 GLU A N 1
ATOM 590 C CA . GLU A 1 78 ? 23.616 6.885 -48.628 1.00 85.06 78 GLU A CA 1
ATOM 591 C C . GLU A 1 78 ? 24.408 8.124 -48.197 1.00 85.06 78 GLU A C 1
ATOM 593 O O . GLU A 1 78 ? 24.399 9.158 -48.868 1.00 85.06 78 GLU A O 1
ATOM 598 N N . ILE A 1 79 ? 25.043 8.041 -47.031 1.00 84.38 79 ILE A N 1
ATOM 599 C CA . ILE A 1 79 ? 25.800 9.152 -46.443 1.00 84.38 79 ILE A CA 1
ATOM 600 C C . ILE A 1 79 ? 27.309 8.946 -46.556 1.00 84.38 79 ILE A C 1
ATOM 602 O O . ILE A 1 79 ? 28.058 9.916 -46.427 1.00 84.38 79 ILE A O 1
ATOM 606 N N . MET A 1 80 ? 27.757 7.708 -46.787 1.00 79.44 80 MET A N 1
ATOM 607 C CA . MET A 1 80 ? 29.172 7.362 -46.882 1.00 79.44 80 MET A CA 1
ATOM 608 C C . MET A 1 80 ? 29.378 6.049 -47.647 1.00 79.44 80 MET A C 1
ATOM 610 O O . MET A 1 80 ? 28.742 5.041 -47.336 1.00 79.44 80 MET A O 1
ATOM 614 N N . THR A 1 81 ? 30.301 6.071 -48.606 1.00 72.56 81 THR A N 1
ATOM 615 C CA . THR A 1 81 ? 30.807 4.906 -49.346 1.00 72.56 81 THR A CA 1
ATOM 616 C C . THR A 1 81 ? 32.139 4.453 -48.748 1.00 72.56 81 THR A C 1
ATOM 618 O O . THR A 1 81 ? 33.007 5.301 -48.546 1.00 72.56 81 THR A O 1
ATOM 621 N N . LEU A 1 82 ? 32.316 3.141 -48.544 1.00 62.00 82 LEU A N 1
ATOM 622 C CA . LEU A 1 82 ? 33.527 2.503 -48.001 1.00 62.00 82 LEU A CA 1
ATOM 623 C C . LEU A 1 82 ? 33.905 2.972 -46.585 1.00 62.00 82 LEU A C 1
ATOM 625 O O . LEU A 1 82 ? 34.787 3.807 -46.393 1.00 62.00 82 LEU A O 1
ATOM 629 N N . ILE A 1 83 ? 33.289 2.364 -45.571 1.00 60.44 83 ILE A N 1
ATOM 630 C CA . ILE A 1 83 ? 33.911 2.285 -44.248 1.00 60.44 83 ILE A CA 1
ATOM 631 C C . ILE A 1 83 ? 34.681 0.973 -44.170 1.00 60.44 83 ILE A C 1
ATOM 633 O O . ILE A 1 83 ? 34.093 -0.106 -44.115 1.00 60.44 83 ILE A O 1
ATOM 637 N N . GLU A 1 84 ? 36.005 1.069 -44.143 1.00 61.22 84 GLU A N 1
ATOM 638 C CA . GLU A 1 84 ? 36.841 -0.052 -43.738 1.00 61.22 84 GLU A CA 1
ATOM 639 C C . GLU A 1 84 ? 36.761 -0.182 -42.215 1.00 61.22 84 GLU A C 1
ATOM 641 O O . GLU A 1 84 ? 36.969 0.783 -41.472 1.00 61.22 84 GLU A O 1
ATOM 646 N N . LYS A 1 85 ? 36.420 -1.376 -41.727 1.00 59.50 85 LYS A N 1
ATOM 647 C CA . LYS A 1 85 ? 36.461 -1.664 -40.295 1.00 59.50 85 LYS A CA 1
ATOM 648 C C . LYS A 1 85 ? 37.926 -1.702 -39.859 1.00 59.50 85 LYS A C 1
ATOM 650 O O . LYS A 1 85 ? 38.576 -2.734 -39.948 1.00 59.50 85 LYS A O 1
ATOM 655 N N . VAL A 1 86 ? 38.439 -0.572 -39.383 1.00 64.62 86 VAL A N 1
ATOM 656 C CA . VAL A 1 86 ? 39.858 -0.422 -39.015 1.00 64.62 86 VAL A CA 1
ATOM 657 C C . VAL A 1 86 ? 40.248 -1.123 -37.707 1.00 64.62 86 VAL A C 1
ATOM 659 O O . VAL A 1 86 ? 41.434 -1.228 -37.409 1.00 64.62 86 VAL A O 1
ATOM 662 N N . SER A 1 87 ? 39.285 -1.590 -36.903 1.00 59.00 87 SER A N 1
ATOM 663 C CA . SER A 1 87 ? 39.560 -2.323 -35.662 1.00 59.00 87 SER A CA 1
ATOM 664 C C . SER A 1 87 ? 38.325 -3.062 -35.135 1.00 59.00 87 SER A C 1
ATOM 666 O O . SER A 1 87 ? 37.204 -2.553 -35.195 1.00 59.00 87 SER A O 1
ATOM 668 N N . ASP A 1 88 ? 38.542 -4.245 -34.559 1.00 62.47 88 ASP A N 1
ATOM 669 C CA . ASP A 1 88 ? 37.551 -4.972 -33.752 1.00 62.47 88 ASP A CA 1
ATOM 670 C C . ASP A 1 88 ? 37.481 -4.455 -32.303 1.00 62.47 88 ASP A C 1
ATOM 672 O O . ASP A 1 88 ? 36.533 -4.749 -31.576 1.00 62.47 88 ASP A O 1
ATOM 676 N N . GLN A 1 89 ? 38.465 -3.656 -31.883 1.00 53.50 89 GLN A N 1
ATOM 677 C CA . GLN A 1 89 ? 38.549 -3.056 -30.557 1.00 53.50 89 GLN A CA 1
ATOM 678 C C . GLN A 1 89 ? 38.067 -1.606 -30.601 1.00 53.50 89 GLN A C 1
ATOM 680 O O . GLN A 1 89 ? 38.856 -0.664 -30.606 1.00 53.50 89 GLN A O 1
ATOM 685 N N . ALA A 1 90 ? 36.751 -1.415 -30.623 1.00 59.69 90 ALA A N 1
ATOM 686 C CA . ALA A 1 90 ? 36.169 -0.137 -30.241 1.00 59.69 90 ALA A CA 1
ATOM 687 C C . ALA A 1 90 ? 35.973 -0.142 -28.719 1.00 59.69 90 ALA A C 1
ATOM 689 O O . ALA A 1 90 ? 34.977 -0.656 -28.211 1.00 59.69 90 ALA A O 1
ATOM 690 N N . THR A 1 91 ? 36.932 0.406 -27.971 1.00 57.75 91 THR A N 1
ATOM 691 C CA . THR A 1 91 ? 36.690 0.756 -26.568 1.00 57.75 91 THR A CA 1
ATOM 692 C C . THR A 1 91 ? 35.750 1.948 -26.535 1.00 57.75 91 THR A C 1
ATOM 694 O O . THR A 1 91 ? 36.076 3.034 -27.014 1.00 57.75 91 THR A O 1
ATOM 697 N N . ILE A 1 92 ? 34.561 1.722 -25.989 1.00 62.88 92 ILE A N 1
ATOM 698 C CA . ILE A 1 92 ? 33.606 2.776 -25.675 1.00 62.88 92 ILE A CA 1
ATOM 699 C C . ILE A 1 92 ? 34.278 3.702 -24.644 1.00 62.88 92 ILE A C 1
ATOM 701 O O . ILE A 1 92 ? 34.724 3.196 -23.616 1.00 62.88 92 ILE A O 1
ATOM 705 N N . PRO A 1 93 ? 34.390 5.020 -24.902 1.00 71.56 93 PRO A N 1
ATOM 706 C CA . PRO A 1 93 ? 34.939 5.968 -23.939 1.00 71.56 93 PRO A CA 1
ATOM 707 C C . PRO A 1 93 ? 34.272 5.836 -22.564 1.00 71.56 93 PRO A C 1
ATOM 709 O O . PRO A 1 93 ? 33.052 5.676 -22.486 1.00 71.56 93 PRO A O 1
ATOM 712 N N . ASP A 1 94 ? 35.051 5.960 -21.485 1.00 75.06 94 ASP A N 1
ATOM 713 C CA . ASP A 1 94 ? 34.607 5.718 -20.097 1.00 75.06 94 ASP A CA 1
ATOM 714 C C . ASP A 1 94 ? 33.393 6.565 -19.660 1.00 75.06 94 ASP A C 1
ATOM 716 O O . ASP A 1 94 ? 32.726 6.273 -18.667 1.00 75.06 94 ASP A O 1
ATOM 720 N N . ASN A 1 95 ? 33.078 7.631 -20.399 1.00 73.69 95 ASN A N 1
ATOM 721 C CA . ASN A 1 95 ? 31.953 8.524 -20.144 1.00 73.69 95 ASN A CA 1
ATOM 722 C C . ASN A 1 95 ? 30.634 8.101 -20.820 1.00 73.69 95 ASN A C 1
ATOM 724 O O . ASN A 1 95 ? 29.622 8.784 -20.636 1.00 73.69 95 ASN A O 1
ATOM 728 N N . ILE A 1 96 ? 30.603 7.009 -21.590 1.00 63.41 96 ILE A N 1
ATOM 729 C CA . ILE A 1 96 ? 29.379 6.521 -22.239 1.00 63.41 96 ILE A CA 1
ATOM 730 C C . ILE A 1 96 ? 28.711 5.458 -21.362 1.00 63.41 96 ILE A C 1
ATOM 732 O O . ILE A 1 96 ? 29.235 4.369 -21.139 1.00 63.41 96 ILE A O 1
ATOM 736 N N . LYS A 1 97 ? 27.490 5.753 -20.903 1.00 73.75 97 LYS A N 1
ATOM 737 C CA . LYS A 1 97 ? 26.631 4.766 -20.239 1.00 73.75 97 LYS A CA 1
ATOM 738 C C . LYS A 1 97 ? 25.911 3.926 -21.286 1.00 73.75 97 LYS A C 1
ATOM 740 O O . LYS A 1 97 ? 25.033 4.428 -21.985 1.00 73.75 97 LYS A O 1
ATOM 745 N N . ILE A 1 98 ? 26.243 2.641 -21.355 1.00 70.56 98 ILE A N 1
ATOM 746 C CA . ILE A 1 98 ? 25.454 1.666 -22.108 1.00 70.56 98 ILE A CA 1
ATOM 747 C C . ILE A 1 98 ? 24.175 1.415 -21.309 1.00 70.56 98 ILE A C 1
ATOM 749 O O . ILE A 1 98 ? 24.209 0.821 -20.233 1.00 70.56 98 ILE A O 1
ATOM 753 N N . ILE A 1 99 ? 23.049 1.916 -21.810 1.00 78.50 99 ILE A N 1
ATOM 754 C CA . ILE A 1 99 ? 21.737 1.621 -21.239 1.00 78.50 99 ILE A CA 1
ATOM 755 C C . ILE A 1 99 ? 21.188 0.415 -21.988 1.00 78.50 99 ILE A C 1
ATOM 757 O O . ILE A 1 99 ? 20.896 0.495 -23.181 1.00 78.50 99 ILE A O 1
ATOM 761 N N . ASP A 1 100 ? 21.029 -0.700 -21.285 1.00 83.50 100 ASP A N 1
ATOM 762 C CA . ASP A 1 100 ? 20.260 -1.824 -21.799 1.00 83.50 100 ASP A CA 1
ATOM 763 C C . ASP A 1 100 ? 18.771 -1.438 -21.804 1.00 83.50 100 ASP A C 1
ATOM 765 O O . ASP A 1 100 ? 18.103 -1.389 -20.767 1.00 83.50 100 ASP A O 1
ATOM 769 N N . ILE A 1 101 ? 18.258 -1.125 -22.998 1.00 79.75 101 ILE A N 1
ATOM 770 C CA . ILE A 1 101 ? 16.868 -0.707 -23.219 1.00 79.75 101 ILE A CA 1
ATOM 771 C C . ILE A 1 101 ? 15.892 -1.793 -22.748 1.00 79.75 101 ILE A C 1
ATOM 773 O O . ILE A 1 101 ? 14.828 -1.472 -22.215 1.00 79.75 101 ILE A O 1
ATOM 777 N N . GLN A 1 102 ? 16.241 -3.074 -22.911 1.00 82.56 102 GLN A N 1
ATOM 778 C CA . GLN A 1 102 ? 15.387 -4.180 -22.480 1.00 82.56 102 GLN A CA 1
ATOM 779 C C . GLN A 1 102 ? 15.364 -4.280 -20.954 1.00 82.56 102 GLN A C 1
ATOM 781 O O . GLN A 1 102 ? 14.288 -4.414 -20.365 1.00 82.56 102 GLN A O 1
ATOM 786 N N . ALA A 1 103 ? 16.522 -4.143 -20.302 1.00 79.94 103 ALA A N 1
ATOM 787 C CA . ALA A 1 103 ? 16.600 -4.105 -18.844 1.00 79.94 103 ALA A CA 1
ATOM 788 C C . ALA A 1 103 ? 15.818 -2.917 -18.262 1.00 79.94 103 ALA A C 1
ATOM 790 O O . ALA A 1 103 ? 15.079 -3.088 -17.289 1.00 79.94 103 ALA A O 1
ATOM 791 N N . GLN A 1 104 ? 15.911 -1.735 -18.881 1.00 82.62 104 GLN A N 1
ATOM 792 C CA . GLN A 1 104 ? 15.151 -0.559 -18.457 1.00 82.62 104 GLN A CA 1
ATOM 793 C C . GLN A 1 104 ? 13.640 -0.769 -18.619 1.00 82.62 104 GLN A C 1
ATOM 795 O O . GLN A 1 104 ? 12.888 -0.551 -17.669 1.00 82.62 104 GLN A O 1
ATOM 800 N N . ALA A 1 105 ? 13.184 -1.235 -19.786 1.00 84.38 105 ALA A N 1
ATOM 801 C CA . ALA A 1 105 ? 11.764 -1.492 -20.032 1.00 84.38 105 ALA A CA 1
ATOM 802 C C . ALA A 1 105 ? 11.194 -2.520 -19.041 1.00 84.38 105 ALA A C 1
ATOM 804 O O . ALA A 1 105 ? 10.098 -2.338 -18.503 1.00 84.38 105 ALA A O 1
ATOM 805 N N . LYS A 1 106 ? 11.964 -3.572 -18.736 1.00 84.38 106 LYS A N 1
ATOM 806 C CA . LYS A 1 106 ? 11.607 -4.569 -17.722 1.00 84.38 106 LYS A CA 1
ATOM 807 C C . LYS A 1 106 ? 11.508 -3.948 -16.327 1.00 84.38 106 LYS A C 1
ATOM 809 O O . LYS A 1 106 ? 10.523 -4.185 -15.630 1.00 84.38 106 LYS A O 1
ATOM 814 N N . ALA A 1 107 ? 12.484 -3.134 -15.922 1.00 83.00 107 ALA A N 1
ATOM 815 C CA . ALA A 1 107 ? 12.466 -2.451 -14.629 1.00 83.00 107 ALA A CA 1
ATOM 816 C C . ALA A 1 107 ? 11.259 -1.505 -14.494 1.00 83.00 107 ALA A C 1
ATOM 818 O O . ALA A 1 107 ? 10.599 -1.476 -13.455 1.00 83.00 107 ALA A O 1
ATOM 819 N N . GLU A 1 108 ? 10.914 -0.778 -15.558 1.00 86.69 108 GLU A N 1
ATOM 820 C CA . GLU A 1 108 ? 9.740 0.094 -15.586 1.00 86.69 108 GLU A CA 1
ATOM 821 C C . GLU A 1 108 ? 8.423 -0.685 -15.506 1.00 86.69 108 GLU A C 1
ATOM 823 O O . GLU A 1 108 ? 7.506 -0.260 -14.797 1.00 86.69 108 GLU A O 1
ATOM 828 N N . ALA A 1 109 ? 8.315 -1.821 -16.199 1.00 84.19 109 ALA A N 1
ATOM 829 C CA . ALA A 1 109 ? 7.144 -2.691 -16.128 1.00 84.19 109 ALA A CA 1
ATOM 830 C C . ALA A 1 109 ? 6.933 -3.221 -14.701 1.00 84.19 109 ALA A C 1
ATOM 832 O O . ALA A 1 109 ? 5.831 -3.098 -14.161 1.00 84.19 109 ALA A O 1
ATOM 833 N N . ILE A 1 110 ? 8.005 -3.695 -14.057 1.00 83.44 110 ILE A N 1
ATOM 834 C CA . ILE A 1 110 ? 7.989 -4.138 -12.655 1.00 83.44 110 ILE A CA 1
ATOM 835 C C . ILE A 1 110 ? 7.576 -2.983 -11.734 1.00 83.44 110 ILE A C 1
ATOM 837 O O . ILE A 1 110 ? 6.687 -3.137 -10.901 1.00 83.44 110 ILE A O 1
ATOM 841 N N . ALA A 1 111 ? 8.148 -1.789 -11.914 1.00 82.81 111 ALA A N 1
ATOM 842 C CA . ALA A 1 111 ? 7.798 -0.625 -11.102 1.00 82.81 111 ALA A CA 1
ATOM 843 C C . ALA A 1 111 ? 6.322 -0.213 -11.261 1.00 82.81 111 ALA A C 1
ATOM 845 O O . ALA A 1 111 ? 5.673 0.164 -10.285 1.00 82.81 111 ALA A O 1
ATOM 846 N N . ARG A 1 112 ? 5.766 -0.288 -12.479 1.00 85.88 112 ARG A N 1
ATOM 847 C CA . ARG A 1 112 ? 4.339 -0.020 -12.734 1.00 85.88 112 ARG A CA 1
ATOM 848 C C . ARG A 1 112 ? 3.443 -1.059 -12.071 1.00 85.88 112 ARG A C 1
ATOM 850 O O . ARG A 1 112 ? 2.447 -0.671 -11.466 1.00 85.88 112 ARG A O 1
ATOM 857 N N . GLN A 1 113 ? 3.794 -2.338 -12.173 1.00 86.50 113 GLN A N 1
ATOM 858 C CA . GLN A 1 113 ? 3.067 -3.415 -11.509 1.00 86.50 113 GLN A CA 1
ATOM 859 C C . GLN A 1 113 ? 3.084 -3.221 -9.991 1.00 86.50 113 GLN A C 1
ATOM 861 O O . GLN A 1 113 ? 2.023 -3.196 -9.377 1.00 86.50 113 GLN A O 1
ATOM 866 N N . ASN A 1 114 ? 4.256 -2.962 -9.408 1.00 84.06 114 ASN A N 1
ATOM 867 C CA . ASN A 1 114 ? 4.390 -2.699 -7.978 1.00 84.06 114 ASN A CA 1
ATOM 868 C C . ASN A 1 114 ? 3.504 -1.530 -7.546 1.00 84.06 114 ASN A C 1
ATOM 870 O O . ASN A 1 114 ? 2.729 -1.689 -6.615 1.00 84.06 114 ASN A O 1
ATOM 874 N N . ARG A 1 115 ? 3.524 -0.393 -8.257 1.00 87.19 115 ARG A N 1
ATOM 875 C CA . ARG A 1 115 ? 2.640 0.744 -7.939 1.00 87.19 115 ARG A CA 1
ATOM 876 C C . ARG A 1 115 ? 1.159 0.361 -7.915 1.00 87.19 115 ARG A C 1
ATOM 878 O O . ARG A 1 115 ? 0.467 0.755 -6.987 1.00 87.19 115 ARG A O 1
ATOM 885 N N . ARG A 1 116 ? 0.685 -0.429 -8.886 1.00 89.44 116 ARG A N 1
ATOM 886 C CA . ARG A 1 116 ? -0.715 -0.895 -8.913 1.00 89.44 116 ARG A CA 1
ATOM 887 C C . ARG A 1 116 ? -1.062 -1.729 -7.682 1.00 89.44 116 ARG A C 1
ATOM 889 O O . ARG A 1 116 ? -2.095 -1.492 -7.071 1.00 89.44 116 ARG A O 1
ATOM 896 N N . LEU A 1 117 ? -0.175 -2.642 -7.296 1.00 88.25 117 LEU A N 1
ATOM 897 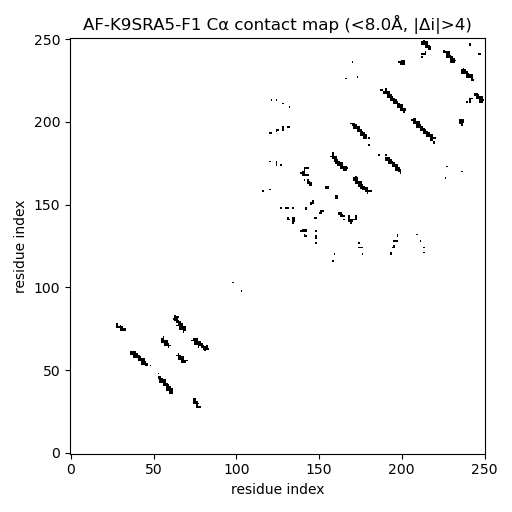C CA . LEU A 1 117 ? -0.353 -3.496 -6.119 1.00 88.25 117 LEU A CA 1
ATOM 898 C C . LEU A 1 117 ? -0.357 -2.680 -4.817 1.00 88.25 117 LEU A C 1
ATOM 900 O O . LEU A 1 117 ? -1.140 -2.949 -3.913 1.00 88.25 117 LEU A O 1
ATOM 904 N N . GLN A 1 118 ? 0.475 -1.639 -4.727 1.00 88.94 118 GLN A N 1
ATOM 905 C CA . GLN A 1 118 ? 0.454 -0.719 -3.585 1.00 88.94 118 GLN A CA 1
ATOM 906 C C . GLN A 1 118 ? -0.872 0.047 -3.505 1.00 88.94 118 GLN A C 1
ATOM 908 O O . GLN A 1 118 ? -1.442 0.163 -2.422 1.00 88.94 118 GLN A O 1
ATOM 913 N N . THR A 1 119 ? -1.383 0.532 -4.641 1.00 91.88 119 THR A N 1
ATOM 914 C CA . THR A 1 119 ? -2.691 1.197 -4.705 1.00 91.88 119 THR A CA 1
ATOM 915 C C . THR A 1 119 ? -3.818 0.252 -4.290 1.00 91.88 119 THR A C 1
ATOM 917 O O . THR A 1 119 ? -4.645 0.642 -3.477 1.00 91.88 119 THR A O 1
ATOM 920 N N . GLU A 1 120 ? -3.821 -0.997 -4.764 1.00 92.56 120 GLU A N 1
ATOM 921 C CA . GLU A 1 120 ? -4.805 -2.015 -4.362 1.00 92.56 120 GLU A CA 1
ATOM 922 C C . GLU A 1 120 ? -4.818 -2.216 -2.839 1.00 92.56 120 GLU A C 1
ATOM 924 O O . GLU A 1 120 ? -5.866 -2.094 -2.202 1.00 92.56 120 GLU A O 1
ATOM 929 N N . ALA A 1 121 ? -3.647 -2.438 -2.230 1.00 92.56 121 ALA A N 1
ATOM 930 C CA . ALA A 1 121 ? -3.532 -2.605 -0.783 1.00 92.56 121 ALA A CA 1
ATOM 931 C C . ALA A 1 121 ? -4.064 -1.390 -0.005 1.00 92.56 121 ALA A C 1
ATOM 933 O O . ALA A 1 121 ? -4.799 -1.557 0.969 1.00 92.56 121 ALA A O 1
ATOM 934 N N . GLN A 1 122 ? -3.734 -0.173 -0.447 1.00 93.75 122 GLN A N 1
ATOM 935 C CA . GLN A 1 122 ? -4.208 1.066 0.174 1.00 93.75 122 GLN A CA 1
ATOM 936 C C . GLN A 1 122 ? -5.724 1.241 0.041 1.00 93.75 122 GLN A C 1
ATOM 938 O O . GLN A 1 122 ? -6.382 1.593 1.019 1.00 93.75 122 GLN A O 1
ATOM 943 N N . THR A 1 123 ? -6.292 0.959 -1.134 1.00 95.12 123 THR A N 1
ATOM 944 C CA . THR A 1 123 ? -7.740 1.038 -1.370 1.00 95.12 123 THR A CA 1
ATOM 945 C C . THR A 1 123 ? -8.500 0.062 -0.476 1.00 95.12 123 THR A C 1
ATOM 947 O O . THR A 1 123 ? -9.480 0.447 0.166 1.00 95.12 123 THR A O 1
ATOM 950 N N . VAL A 1 124 ? -8.031 -1.183 -0.367 1.00 95.62 124 VAL A N 1
ATOM 951 C CA . VAL A 1 124 ? -8.669 -2.180 0.503 1.00 95.62 124 VAL A CA 1
ATOM 952 C C . VAL A 1 124 ? -8.550 -1.781 1.976 1.00 95.62 124 VAL A C 1
ATOM 954 O O . VAL A 1 124 ? -9.548 -1.812 2.691 1.00 95.62 124 VAL A O 1
ATOM 957 N N . LEU A 1 125 ? -7.380 -1.321 2.437 1.00 96.00 125 LEU A N 1
ATOM 958 C CA . LEU A 1 125 ? -7.217 -0.848 3.820 1.00 96.00 125 LEU A CA 1
ATOM 959 C C . LEU A 1 125 ? -8.094 0.371 4.133 1.00 96.00 125 LEU A C 1
ATOM 961 O O . LEU A 1 125 ? -8.685 0.432 5.208 1.00 96.00 125 LEU A O 1
ATOM 965 N N . SER A 1 126 ? -8.230 1.312 3.196 1.00 95.81 126 SER A N 1
ATOM 966 C CA . SER A 1 126 ? -9.145 2.452 3.331 1.00 95.81 126 SER A CA 1
ATOM 967 C C . SER A 1 126 ? -10.601 1.992 3.468 1.00 95.81 126 SER A C 1
ATOM 969 O O . SER A 1 126 ? -11.328 2.471 4.339 1.00 95.81 126 SER A O 1
ATOM 971 N N . THR A 1 127 ? -11.000 0.985 2.686 1.00 96.81 127 THR A N 1
ATOM 972 C CA . THR A 1 127 ? -12.336 0.376 2.773 1.00 96.81 127 THR A CA 1
ATOM 973 C C . THR A 1 127 ? -12.547 -0.300 4.131 1.00 96.81 127 THR A C 1
ATOM 975 O O . THR A 1 127 ? -13.585 -0.109 4.764 1.00 96.81 127 THR A O 1
ATOM 978 N N . ILE A 1 128 ? -11.541 -1.024 4.636 1.00 96.75 128 ILE A N 1
ATOM 979 C CA . ILE A 1 128 ? -11.574 -1.622 5.978 1.00 96.75 128 ILE A CA 1
ATOM 980 C C . ILE A 1 128 ? -11.702 -0.536 7.057 1.00 96.75 128 ILE A C 1
ATOM 982 O O . ILE A 1 128 ? -12.481 -0.709 7.989 1.00 96.75 128 ILE A O 1
ATOM 986 N N . HIS A 1 129 ? -10.999 0.595 6.945 1.00 96.38 129 HIS A N 1
ATOM 987 C CA . HIS A 1 129 ? -11.117 1.704 7.903 1.00 96.38 129 HIS A CA 1
ATOM 988 C C . HIS A 1 129 ? -12.514 2.333 7.919 1.00 96.38 129 HIS A C 1
ATOM 990 O O . HIS A 1 129 ? -13.050 2.634 8.991 1.00 96.38 129 HIS A O 1
ATOM 996 N N . ALA A 1 130 ? -13.116 2.521 6.744 1.00 97.19 130 ALA A N 1
ATOM 997 C CA . ALA A 1 130 ? -14.481 3.020 6.639 1.00 97.19 130 ALA A CA 1
ATOM 998 C C . ALA A 1 130 ? -15.467 2.057 7.321 1.00 97.19 130 ALA A C 1
ATOM 1000 O O . ALA A 1 130 ? -16.252 2.478 8.173 1.00 97.19 130 ALA A O 1
ATOM 1001 N N . ALA A 1 131 ? -15.348 0.756 7.039 1.00 97.69 131 ALA A N 1
ATOM 1002 C CA . ALA A 1 131 ? -16.173 -0.274 7.662 1.00 97.69 131 ALA A CA 1
ATOM 1003 C C . ALA A 1 131 ? -15.958 -0.357 9.184 1.00 97.69 131 ALA A C 1
ATOM 1005 O O . ALA A 1 131 ? -16.921 -0.471 9.937 1.00 97.69 131 ALA A O 1
ATOM 1006 N N . GLN A 1 132 ? -14.716 -0.229 9.664 1.00 97.62 132 GLN A N 1
ATOM 1007 C CA . GLN A 1 132 ? -14.410 -0.161 11.099 1.00 97.62 132 GLN A CA 1
ATOM 1008 C C . GLN A 1 132 ? -15.091 1.029 11.777 1.00 97.62 132 GLN A C 1
ATOM 1010 O O . GLN A 1 132 ? -15.587 0.900 12.896 1.00 97.62 132 GLN A O 1
ATOM 1015 N N . SER A 1 133 ? -15.146 2.175 11.097 1.00 96.62 133 SER A N 1
ATOM 1016 C CA . SER A 1 133 ? -15.801 3.372 11.627 1.00 96.62 133 SER A CA 1
ATOM 1017 C C . SER A 1 133 ? -17.309 3.169 11.780 1.00 96.62 133 SER A C 1
ATOM 1019 O O . SER A 1 133 ? -17.882 3.494 12.821 1.00 96.62 133 SER A O 1
ATOM 1021 N N . GLU A 1 134 ? -17.944 2.565 10.775 1.00 97.75 134 GLU A N 1
ATOM 1022 C CA . GLU A 1 134 ? -19.364 2.215 10.821 1.00 97.75 134 GLU A CA 1
ATOM 1023 C C . GLU A 1 134 ? -19.660 1.147 11.886 1.00 97.75 134 GLU A C 1
ATOM 1025 O O . GLU A 1 134 ? -20.607 1.277 12.666 1.00 97.75 134 GLU A O 1
ATOM 1030 N N . TYR A 1 135 ? -18.829 0.106 11.957 1.00 97.75 135 TYR A N 1
ATOM 1031 C CA . TYR A 1 135 ? -18.972 -0.966 12.935 1.00 97.75 135 TYR A CA 1
ATOM 1032 C C . TYR A 1 135 ? -18.847 -0.438 14.366 1.00 97.75 135 TYR A C 1
ATOM 1034 O O . TYR A 1 135 ? -19.660 -0.785 15.226 1.00 97.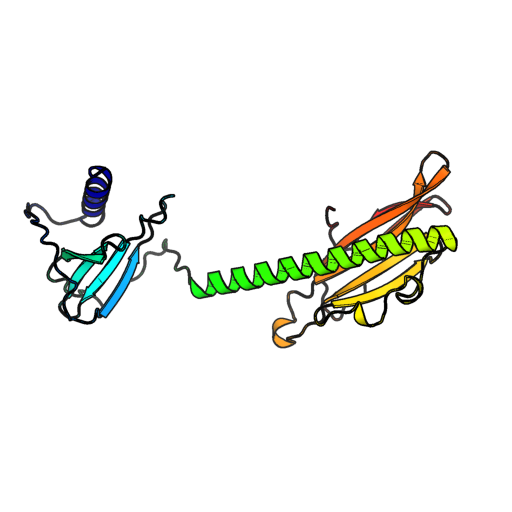75 135 TYR A O 1
ATOM 1042 N N . PHE A 1 136 ? -17.878 0.442 14.625 1.00 96.69 136 PHE A N 1
ATOM 1043 C CA . PHE A 1 136 ? -17.698 1.059 15.934 1.00 96.69 136 PHE A CA 1
ATOM 1044 C C . PHE A 1 136 ? -18.898 1.926 16.322 1.00 96.69 136 PHE A C 1
ATOM 1046 O O . PHE A 1 136 ? -19.343 1.859 17.465 1.00 96.69 136 PHE A O 1
ATOM 1053 N N . ALA A 1 137 ? -19.470 2.693 15.388 1.00 96.00 137 ALA A N 1
ATOM 1054 C CA . ALA A 1 137 ? -20.656 3.508 15.662 1.00 96.00 137 ALA A CA 1
ATOM 1055 C C . ALA A 1 137 ? -21.859 2.667 16.133 1.00 96.00 137 ALA A C 1
ATOM 1057 O O . ALA A 1 137 ? -22.663 3.135 16.937 1.00 96.00 137 ALA A O 1
ATOM 1058 N N . LYS A 1 138 ? -21.960 1.417 15.666 1.00 97.50 138 LYS A N 1
ATOM 1059 C CA . LYS A 1 138 ? -23.028 0.475 16.035 1.00 97.50 138 LYS A CA 1
ATOM 1060 C C . LYS A 1 138 ? -22.723 -0.313 17.314 1.00 97.50 138 LYS A C 1
ATOM 1062 O O . LYS A 1 138 ? -23.637 -0.596 18.081 1.00 97.50 138 LYS A O 1
ATOM 1067 N N . ASN A 1 139 ? -21.458 -0.670 17.543 1.00 96.81 139 ASN A N 1
ATOM 1068 C CA . ASN A 1 139 ? -21.069 -1.655 18.561 1.00 96.81 139 ASN A CA 1
ATOM 1069 C C . ASN A 1 139 ? -20.219 -1.087 19.709 1.00 96.81 139 ASN A C 1
ATOM 1071 O O . ASN A 1 139 ? -19.926 -1.806 20.662 1.00 96.81 139 ASN A O 1
ATOM 1075 N N . ASN A 1 140 ? -19.799 0.179 19.628 1.00 95.00 140 ASN A N 1
ATOM 1076 C CA . ASN A 1 140 ? -18.911 0.847 20.588 1.00 95.00 140 ASN A CA 1
ATOM 1077 C C . ASN A 1 140 ? -17.572 0.110 20.834 1.00 95.00 140 ASN A C 1
ATOM 1079 O O . ASN A 1 140 ? -16.978 0.187 21.913 1.00 95.00 140 ASN A O 1
ATOM 1083 N N . GLN A 1 141 ? -17.115 -0.642 19.833 1.00 95.94 141 GLN A N 1
ATOM 1084 C CA . GLN A 1 141 ? -15.825 -1.328 19.779 1.00 95.94 141 GLN A CA 1
ATOM 1085 C C . GLN A 1 141 ? -15.460 -1.603 18.319 1.00 95.94 141 GLN A C 1
ATOM 1087 O O . GLN A 1 141 ? -16.347 -1.697 17.469 1.00 95.94 141 GLN A O 1
ATOM 1092 N N . PHE A 1 142 ? -14.171 -1.757 18.023 1.00 97.31 142 PHE A N 1
ATOM 1093 C CA . PHE A 1 142 ? -13.724 -2.151 16.690 1.00 97.31 142 PHE A CA 1
ATOM 1094 C C . PHE A 1 142 ? -13.984 -3.639 16.438 1.00 97.31 142 PHE A C 1
ATOM 1096 O O . PHE A 1 142 ? -13.919 -4.463 17.356 1.00 97.31 142 PHE A O 1
ATOM 1103 N N . ALA A 1 143 ? -14.241 -3.987 15.180 1.00 97.50 143 ALA A N 1
ATOM 1104 C CA . ALA A 1 143 ? -14.308 -5.376 14.756 1.00 97.50 143 ALA A CA 1
ATOM 1105 C C . ALA A 1 143 ? -12.930 -6.027 14.883 1.00 97.50 143 ALA A C 1
ATOM 1107 O O . ALA A 1 143 ? -11.903 -5.401 14.603 1.00 97.50 143 ALA A O 1
ATOM 1108 N N . THR A 1 144 ? -12.911 -7.300 15.273 1.00 96.44 144 THR A N 1
ATOM 1109 C CA . THR A 1 144 ? -11.666 -8.080 15.418 1.00 96.44 144 THR A CA 1
ATOM 1110 C C . THR A 1 144 ? -11.441 -9.051 14.265 1.00 96.44 144 THR A C 1
ATOM 1112 O O . THR A 1 144 ? -10.370 -9.646 14.162 1.00 96.44 144 THR A O 1
ATOM 1115 N N . LYS A 1 145 ? -12.442 -9.191 13.393 1.00 96.00 145 LYS A N 1
ATOM 1116 C CA . LYS A 1 145 ? -12.467 -10.091 12.245 1.00 96.00 145 LYS A CA 1
ATOM 1117 C C . LYS A 1 145 ? -12.985 -9.351 11.013 1.00 96.00 145 LYS A C 1
ATOM 1119 O O . LYS A 1 145 ? -13.691 -8.353 11.142 1.00 96.00 145 LYS A O 1
ATOM 1124 N N . LEU A 1 146 ? -12.603 -9.814 9.824 1.00 96.31 146 LEU A N 1
ATOM 1125 C CA . LEU A 1 146 ? -13.010 -9.191 8.556 1.00 96.31 146 LEU A CA 1
ATOM 1126 C C . LEU A 1 146 ? -14.491 -9.454 8.255 1.00 96.31 146 LEU A C 1
ATOM 1128 O O . LEU A 1 146 ? -15.179 -8.592 7.716 1.00 96.31 146 LEU A O 1
ATOM 1132 N N . GLU A 1 147 ? -14.994 -10.603 8.689 1.00 96.75 147 GLU A N 1
ATOM 1133 C CA . GLU A 1 147 ? -16.374 -11.044 8.508 1.00 96.75 147 GLU A CA 1
ATOM 1134 C C . GLU A 1 147 ? -17.362 -10.155 9.274 1.00 96.75 147 GLU A C 1
ATOM 1136 O O . GLU A 1 147 ? -18.436 -9.845 8.764 1.00 96.75 147 GLU A O 1
ATOM 1141 N N . ASP A 1 148 ? -16.967 -9.665 10.456 1.00 97.06 148 ASP A N 1
ATOM 1142 C CA . ASP A 1 148 ? -17.760 -8.725 11.265 1.00 97.06 148 ASP A CA 1
ATOM 1143 C C . ASP A 1 148 ? -17.973 -7.381 10.536 1.00 97.06 148 ASP A C 1
ATOM 1145 O O . ASP A 1 148 ? -18.929 -6.657 10.811 1.00 97.06 148 ASP A O 1
ATOM 1149 N N . LEU A 1 149 ? -17.087 -7.051 9.590 1.00 97.19 149 LEU A N 1
ATOM 1150 C CA . LEU A 1 149 ? -17.169 -5.869 8.729 1.00 97.19 149 LEU A CA 1
ATOM 1151 C C . LEU A 1 149 ? -17.878 -6.148 7.393 1.00 97.19 149 LEU A C 1
ATOM 1153 O O . LEU A 1 149 ? -17.941 -5.265 6.541 1.00 97.19 149 LEU A O 1
ATOM 1157 N N . GLY A 1 150 ? -18.384 -7.367 7.187 1.00 95.88 150 GLY A N 1
ATOM 1158 C CA . GLY A 1 150 ? -19.033 -7.783 5.944 1.00 95.88 150 GLY A CA 1
ATOM 1159 C C . GLY A 1 150 ? -18.069 -8.185 4.826 1.00 95.88 150 GLY A C 1
ATOM 1160 O O . GLY A 1 150 ? -18.510 -8.382 3.695 1.00 95.88 150 GLY A O 1
ATOM 1161 N N . PHE A 1 151 ? -16.770 -8.333 5.106 1.00 94.25 151 PHE A N 1
ATOM 1162 C CA . PHE A 1 151 ? -15.824 -8.858 4.124 1.00 94.25 151 PHE A CA 1
ATOM 1163 C C . PHE A 1 151 ? -15.799 -10.387 4.169 1.00 94.25 151 PHE A C 1
ATOM 1165 O O . PHE A 1 151 ? -15.573 -10.987 5.218 1.00 94.25 151 PHE A O 1
ATOM 1172 N N . GLY A 1 152 ? -16.006 -11.022 3.015 1.00 90.25 152 GLY A N 1
ATOM 1173 C CA . GLY A 1 152 ? -15.827 -12.466 2.868 1.00 90.25 152 GLY A CA 1
ATOM 1174 C C . GLY A 1 152 ? -14.352 -12.874 2.790 1.00 90.25 152 GLY A C 1
ATOM 1175 O O . GLY A 1 152 ? -13.460 -12.035 2.639 1.00 90.25 152 GLY A O 1
ATOM 1176 N N . ALA A 1 153 ? -14.099 -14.187 2.797 1.00 79.12 153 ALA A N 1
ATOM 1177 C CA . ALA A 1 153 ? -12.758 -14.760 2.610 1.00 79.12 153 ALA A CA 1
ATOM 1178 C C . ALA A 1 153 ? -12.082 -14.314 1.292 1.00 79.12 153 ALA A C 1
ATOM 1180 O O . ALA A 1 153 ? -10.855 -14.304 1.185 1.00 79.12 153 ALA A O 1
ATOM 1181 N N . GLU A 1 154 ? -12.888 -13.899 0.313 1.00 81.75 154 GLU A N 1
ATOM 1182 C CA . GLU A 1 154 ? -12.481 -13.450 -1.021 1.00 81.75 154 GLU A CA 1
ATOM 1183 C C . GLU A 1 154 ? -11.781 -12.085 -1.046 1.00 81.75 154 GLU A C 1
ATOM 1185 O O . GLU A 1 154 ? -11.153 -11.751 -2.045 1.00 81.75 154 GLU A O 1
ATOM 1190 N N . ILE A 1 155 ? -11.821 -11.297 0.041 1.00 86.56 155 ILE A N 1
ATOM 1191 C CA . ILE A 1 155 ? -11.100 -10.010 0.088 1.00 86.56 155 ILE A CA 1
ATOM 1192 C C . ILE A 1 155 ? -9.582 -10.193 -0.086 1.00 86.56 155 ILE A C 1
ATOM 1194 O O . ILE A 1 155 ? -8.867 -9.277 -0.487 1.00 86.56 155 ILE A O 1
ATOM 1198 N N . SER A 1 156 ? -9.071 -11.389 0.213 1.00 83.81 156 SER A N 1
ATOM 1199 C CA . SER A 1 156 ? -7.682 -11.739 -0.055 1.00 83.81 156 SER A CA 1
ATOM 1200 C C . SER A 1 156 ? -7.480 -12.038 -1.539 1.00 83.81 156 SER A C 1
ATOM 1202 O O . SER A 1 156 ? -7.911 -13.081 -2.022 1.00 83.81 156 SER A O 1
ATOM 1204 N N . SER A 1 157 ? -6.748 -11.173 -2.241 1.00 85.38 157 SER A N 1
ATOM 1205 C CA . SER A 1 157 ? -6.356 -11.413 -3.631 1.00 85.38 157 SER A CA 1
ATOM 1206 C C . SER A 1 157 ? -5.255 -12.476 -3.739 1.00 85.38 157 SER A C 1
ATOM 1208 O O . SER A 1 157 ? -4.715 -12.967 -2.739 1.00 85.38 157 SER A O 1
ATOM 1210 N N . GLU A 1 158 ? -4.874 -12.845 -4.961 1.00 83.50 158 GLU A N 1
ATOM 1211 C CA . GLU A 1 158 ? -3.714 -13.718 -5.195 1.00 83.50 158 GLU A CA 1
ATOM 1212 C C . GLU A 1 158 ? -2.404 -13.112 -4.664 1.00 83.50 158 GLU A C 1
ATOM 1214 O O . GLU A 1 158 ? -1.428 -13.833 -4.446 1.00 83.50 158 GLU A O 1
ATOM 1219 N N . VAL A 1 159 ? -2.388 -11.793 -4.451 1.00 86.44 159 VAL A N 1
ATOM 1220 C CA . VAL A 1 159 ? -1.188 -11.011 -4.153 1.00 86.44 159 VAL A CA 1
ATOM 1221 C C . VAL A 1 159 ? -1.174 -10.479 -2.723 1.00 86.44 159 VAL A C 1
ATOM 1223 O O . VAL A 1 159 ? -0.097 -10.257 -2.179 1.00 86.44 159 VAL A O 1
ATOM 1226 N N . PHE A 1 160 ? -2.325 -10.332 -2.066 1.00 89.44 160 PHE A N 1
ATOM 1227 C CA . PHE A 1 160 ? -2.388 -9.902 -0.670 1.00 89.44 160 PHE A CA 1
ATOM 1228 C C . PHE A 1 160 ? -3.230 -10.840 0.194 1.00 89.44 160 PHE A C 1
ATOM 1230 O O . PHE A 1 160 ? -4.259 -11.372 -0.221 1.00 89.44 160 PHE A O 1
ATOM 1237 N N . SER A 1 161 ? -2.786 -11.049 1.431 1.00 91.00 161 SER A N 1
ATOM 1238 C CA . SER A 1 161 ? -3.645 -11.515 2.517 1.00 91.00 161 SER A CA 1
ATOM 1239 C C . SER A 1 161 ? -3.962 -10.351 3.441 1.00 91.00 161 SER A C 1
ATOM 1241 O O . SER A 1 161 ? -3.076 -9.577 3.815 1.00 91.00 161 SER A O 1
ATOM 1243 N N . TYR A 1 162 ? -5.233 -10.250 3.819 1.00 93.31 162 TYR A N 1
ATOM 1244 C CA . TYR A 1 162 ? -5.696 -9.244 4.762 1.00 93.31 162 TYR A CA 1
ATOM 1245 C C . TYR A 1 162 ? -6.034 -9.890 6.092 1.00 93.31 162 TYR A C 1
ATOM 1247 O O . TYR A 1 162 ? -6.596 -10.984 6.140 1.00 93.31 162 TYR A O 1
ATOM 1255 N N . LYS A 1 163 ? -5.696 -9.211 7.183 1.00 93.19 163 LYS A N 1
ATOM 1256 C CA . LYS A 1 163 ? -6.104 -9.638 8.520 1.00 93.19 163 LYS A CA 1
ATOM 1257 C C . LYS A 1 163 ? -6.267 -8.459 9.456 1.00 93.19 163 LYS A C 1
ATOM 1259 O O . LYS A 1 163 ? -5.604 -7.436 9.295 1.00 93.19 163 LYS A O 1
ATOM 1264 N N . ILE A 1 164 ? -7.124 -8.634 10.450 1.00 94.88 164 ILE A N 1
ATOM 1265 C CA . ILE A 1 164 ? -7.325 -7.677 11.527 1.00 94.88 164 ILE A CA 1
ATOM 1266 C C . ILE A 1 164 ? -6.658 -8.224 12.786 1.00 94.88 164 ILE A C 1
ATOM 1268 O O . ILE A 1 164 ? -6.855 -9.379 13.155 1.00 94.88 164 ILE A O 1
ATOM 1272 N N . GLU A 1 165 ? -5.861 -7.391 13.443 1.00 93.31 165 GLU A N 1
ATOM 1273 C CA . GLU A 1 165 ? -5.272 -7.681 14.742 1.00 93.31 165 GLU A CA 1
ATOM 1274 C C . GLU A 1 165 ? -5.734 -6.620 15.751 1.00 93.31 165 GLU A C 1
ATOM 1276 O O . GLU A 1 165 ? -5.393 -5.437 15.634 1.00 93.31 165 GLU A O 1
ATOM 1281 N N . PRO A 1 166 ? -6.532 -6.999 16.759 1.00 93.06 166 PRO A N 1
ATOM 1282 C CA . PRO A 1 166 ? -6.866 -6.076 17.828 1.00 93.06 166 PRO A CA 1
ATOM 1283 C C . PRO A 1 166 ? -5.631 -5.792 18.687 1.00 93.06 166 PRO A C 1
ATOM 1285 O O . PRO A 1 166 ? -4.979 -6.712 19.176 1.00 93.06 166 PRO A O 1
ATOM 1288 N N . ILE A 1 167 ? -5.342 -4.511 18.923 1.00 90.38 167 ILE A N 1
ATOM 1289 C CA . ILE A 1 167 ? -4.321 -4.103 19.898 1.00 90.38 167 ILE A CA 1
ATOM 1290 C C . ILE A 1 167 ? -5.001 -3.867 21.243 1.00 90.38 167 ILE A C 1
ATOM 1292 O O . ILE A 1 167 ? -4.651 -4.474 22.251 1.00 90.38 167 ILE A O 1
ATOM 1296 N N . VAL A 1 168 ? -6.018 -3.005 21.237 1.00 88.31 168 VAL A N 1
ATOM 1297 C CA . VAL A 1 168 ? -6.951 -2.818 22.346 1.00 88.31 168 VAL A CA 1
ATOM 1298 C C . VAL A 1 168 ? -8.325 -2.608 21.707 1.00 88.31 168 VAL A C 1
ATOM 1300 O O . VAL A 1 168 ? -8.603 -1.481 21.314 1.00 88.31 168 VAL A O 1
ATOM 1303 N N . PRO A 1 169 ? -9.182 -3.639 21.563 1.00 81.62 169 PRO A N 1
ATOM 1304 C CA . PRO A 1 169 ? -10.374 -3.603 20.699 1.00 81.62 169 PRO A CA 1
ATOM 1305 C C . PRO A 1 169 ? -11.292 -2.382 20.861 1.00 81.62 169 PRO A C 1
ATOM 1307 O O . PRO A 1 169 ? -11.910 -1.928 19.906 1.00 81.62 169 PRO A O 1
ATOM 1310 N N . LYS A 1 170 ? -11.370 -1.819 22.070 1.00 89.25 170 LYS A N 1
ATOM 1311 C CA . LYS A 1 170 ? -12.186 -0.636 22.370 1.00 89.25 170 LYS A CA 1
ATOM 1312 C C . LYS A 1 170 ? -11.575 0.690 21.886 1.00 89.25 170 LYS A C 1
ATOM 1314 O O . LYS A 1 170 ? -12.281 1.683 21.779 1.00 89.25 170 LYS A O 1
ATOM 1319 N N . PHE A 1 171 ? -10.272 0.726 21.618 1.00 90.06 171 PHE A N 1
ATOM 1320 C CA . PHE A 1 171 ? -9.532 1.961 21.349 1.00 90.06 171 PHE A CA 1
ATOM 1321 C C . PHE A 1 171 ? -8.685 1.918 20.077 1.00 90.06 171 PHE A C 1
ATOM 1323 O O . PHE A 1 171 ? -8.527 2.957 19.447 1.00 90.06 171 PHE A O 1
ATOM 1330 N N . ILE A 1 172 ? -8.106 0.767 19.717 1.00 93.06 172 ILE A N 1
ATOM 1331 C CA . ILE A 1 172 ? -7.183 0.620 18.582 1.00 93.06 172 ILE A CA 1
ATOM 1332 C C . ILE A 1 172 ? -7.293 -0.773 17.973 1.00 93.06 172 ILE A C 1
ATOM 1334 O O . ILE A 1 172 ? -7.157 -1.789 18.667 1.00 93.06 172 ILE A O 1
ATOM 1338 N N . VAL A 1 173 ? -7.394 -0.801 16.651 1.00 95.06 173 VAL A N 1
ATOM 1339 C CA . VAL A 1 173 ? -7.248 -1.996 15.827 1.00 95.06 173 VAL A CA 1
ATOM 1340 C C . VAL A 1 173 ? -6.263 -1.729 14.689 1.00 95.06 173 VAL A C 1
ATOM 1342 O O . VAL A 1 173 ? -6.181 -0.609 14.181 1.00 95.06 173 VAL A O 1
ATOM 1345 N N . GLN A 1 174 ? -5.507 -2.753 14.290 1.00 95.06 174 GLN A N 1
ATOM 1346 C CA . GLN A 1 174 ? -4.689 -2.706 13.081 1.00 95.06 174 GLN A CA 1
ATOM 1347 C C . GLN A 1 174 ? -5.221 -3.698 12.042 1.00 95.06 174 GLN A C 1
ATOM 1349 O O . GLN A 1 174 ? -5.498 -4.853 12.353 1.00 95.06 174 GLN A O 1
ATOM 1354 N N . ALA A 1 175 ? -5.365 -3.247 10.806 1.00 95.31 175 ALA A N 1
ATOM 1355 C CA . ALA A 1 175 ? -5.572 -4.064 9.626 1.00 95.31 175 ALA A CA 1
ATOM 1356 C C . ALA A 1 175 ? -4.246 -4.178 8.871 1.00 95.31 175 ALA A C 1
ATOM 1358 O O . ALA A 1 175 ? -3.498 -3.213 8.735 1.00 95.31 175 ALA A O 1
ATOM 1359 N N . LEU A 1 176 ? -3.934 -5.367 8.385 1.00 93.25 176 LEU A N 1
ATOM 1360 C CA . LEU A 1 176 ? -2.665 -5.670 7.741 1.00 93.25 176 LEU A CA 1
ATOM 1361 C C . LEU A 1 176 ? -2.945 -6.150 6.331 1.00 93.25 176 LEU A C 1
ATOM 1363 O O . LEU A 1 176 ? -3.765 -7.048 6.164 1.00 93.25 176 LEU A O 1
ATOM 1367 N N . ALA A 1 177 ? -2.243 -5.588 5.350 1.00 93.38 177 ALA A N 1
ATOM 1368 C CA . ALA A 1 177 ? -2.146 -6.147 4.010 1.00 93.38 177 ALA A CA 1
ATOM 1369 C C . ALA A 1 177 ? -0.737 -6.719 3.836 1.00 93.38 177 ALA A C 1
ATOM 1371 O O . ALA A 1 177 ? 0.256 -5.984 3.789 1.00 93.38 177 ALA A O 1
ATOM 1372 N N . ILE A 1 178 ? -0.656 -8.046 3.793 1.00 89.12 178 ILE A N 1
ATOM 1373 C CA . ILE A 1 178 ? 0.597 -8.790 3.710 1.00 89.12 178 ILE A CA 1
ATOM 1374 C C . ILE A 1 178 ? 0.746 -9.293 2.283 1.00 89.12 178 ILE A C 1
ATOM 1376 O O . ILE A 1 178 ? -0.098 -10.038 1.786 1.00 89.12 178 ILE A O 1
ATOM 1380 N N . PHE A 1 179 ? 1.824 -8.884 1.623 1.00 86.50 179 PHE A N 1
ATOM 1381 C CA . PHE A 1 179 ? 2.131 -9.343 0.278 1.00 86.50 179 PHE A CA 1
ATOM 1382 C C . PHE A 1 179 ? 2.393 -10.857 0.266 1.00 86.50 179 PHE A C 1
ATOM 1384 O O . PHE A 1 179 ? 3.319 -11.346 0.918 1.00 86.50 179 PHE A O 1
ATOM 1391 N N . LYS A 1 180 ? 1.585 -11.601 -0.490 1.00 81.62 180 LYS A N 1
ATOM 1392 C CA . LYS A 1 180 ? 1.781 -13.016 -0.801 1.00 81.62 180 LYS A CA 1
ATOM 1393 C C . LYS A 1 180 ? 2.861 -13.097 -1.866 1.00 81.62 180 LYS A C 1
ATOM 1395 O O . LYS A 1 180 ? 2.640 -12.759 -3.027 1.00 81.62 180 LYS A O 1
ATOM 1400 N N . ASN A 1 181 ? 4.056 -13.512 -1.471 1.00 67.69 181 ASN A N 1
ATOM 1401 C CA . ASN A 1 181 ? 5.125 -13.648 -2.440 1.00 67.69 181 ASN A CA 1
ATOM 1402 C C . ASN A 1 181 ? 4.871 -14.859 -3.343 1.00 67.69 181 ASN A C 1
ATOM 1404 O O . ASN A 1 181 ? 4.909 -15.993 -2.871 1.00 67.69 181 ASN A O 1
ATOM 1408 N N . GLN A 1 182 ? 4.613 -14.620 -4.628 1.00 63.81 182 GLN A N 1
ATOM 1409 C CA . GLN A 1 182 ? 4.400 -15.690 -5.605 1.00 63.81 182 GLN A CA 1
ATOM 1410 C C . GLN A 1 182 ? 5.719 -16.303 -6.107 1.00 63.81 182 GLN A C 1
ATOM 1412 O O . GLN A 1 182 ? 5.693 -17.368 -6.718 1.00 63.81 182 GLN A O 1
ATOM 1417 N N . ASN A 1 183 ? 6.872 -15.667 -5.846 1.00 63.25 183 ASN A N 1
ATOM 1418 C CA . ASN A 1 183 ? 8.176 -16.167 -6.277 1.00 63.25 183 ASN A CA 1
ATOM 1419 C C . ASN A 1 183 ? 9.201 -16.165 -5.118 1.00 63.25 183 ASN A C 1
ATOM 1421 O O . ASN A 1 183 ? 9.769 -15.113 -4.802 1.00 63.25 183 ASN A O 1
ATOM 1425 N N . PRO A 1 184 ? 9.475 -17.327 -4.492 1.00 58.28 184 PRO A N 1
ATOM 1426 C CA . PRO A 1 184 ? 10.381 -17.427 -3.347 1.00 58.28 184 PRO A CA 1
ATOM 1427 C C . PRO A 1 184 ? 11.824 -17.001 -3.669 1.00 58.28 184 PRO A C 1
ATOM 1429 O O . PRO A 1 184 ? 12.517 -16.501 -2.782 1.00 58.28 184 PRO A O 1
ATOM 1432 N N . ASP A 1 185 ? 12.260 -17.096 -4.928 1.00 57.69 185 ASP A N 1
ATOM 1433 C CA . ASP A 1 185 ? 13.625 -16.735 -5.333 1.00 57.69 185 ASP A CA 1
ATOM 1434 C C . ASP A 1 185 ? 13.826 -15.217 -5.472 1.00 57.69 185 ASP A C 1
ATOM 1436 O O . ASP A 1 185 ? 14.947 -14.721 -5.376 1.00 57.69 185 ASP A O 1
ATOM 1440 N N . GLN A 1 186 ? 12.738 -14.452 -5.619 1.00 57.19 186 GLN A N 1
ATOM 1441 C CA . GLN A 1 186 ? 12.749 -12.981 -5.591 1.00 57.19 186 GLN A CA 1
ATOM 1442 C C . GLN A 1 186 ? 12.349 -12.416 -4.219 1.00 57.19 186 GLN A C 1
ATOM 1444 O O . GLN A 1 186 ? 12.227 -11.202 -4.043 1.00 57.19 186 GLN A O 1
ATOM 1449 N N . ALA A 1 187 ? 12.143 -13.288 -3.226 1.00 51.34 187 ALA A N 1
ATOM 1450 C CA . ALA A 1 187 ? 11.468 -12.924 -1.989 1.00 51.34 187 ALA A CA 1
ATOM 1451 C C . ALA A 1 187 ? 12.295 -12.147 -0.973 1.00 51.34 187 ALA A C 1
ATOM 1453 O O . ALA A 1 187 ? 11.728 -11.584 -0.033 1.00 51.34 187 ALA A O 1
ATOM 1454 N N . LYS A 1 188 ? 13.615 -12.089 -1.150 1.00 53.31 188 LYS A N 1
ATOM 1455 C CA . LYS A 1 188 ? 14.500 -11.549 -0.117 1.00 53.31 188 LYS A CA 1
ATOM 1456 C C . LYS A 1 188 ? 14.453 -10.026 0.021 1.00 53.31 188 LYS A C 1
ATOM 1458 O O . LYS A 1 188 ? 14.703 -9.547 1.120 1.00 53.31 188 LYS A O 1
ATOM 1463 N N . ASP A 1 189 ? 14.044 -9.279 -1.010 1.00 53.59 189 ASP A N 1
ATOM 1464 C CA . ASP A 1 189 ? 14.294 -7.828 -1.007 1.00 53.59 189 ASP A CA 1
ATOM 1465 C C . ASP A 1 189 ? 13.065 -6.905 -0.948 1.00 53.59 189 ASP A C 1
ATOM 1467 O O . ASP A 1 189 ? 13.240 -5.713 -0.676 1.00 53.59 189 ASP A O 1
ATOM 1471 N N . GLN A 1 190 ? 11.828 -7.363 -1.207 1.00 57.94 190 GLN A N 1
ATOM 1472 C CA . GLN A 1 190 ? 10.718 -6.411 -1.453 1.00 57.94 190 GLN A CA 1
ATOM 1473 C C . GLN A 1 190 ? 9.309 -6.834 -1.001 1.00 57.94 190 GLN A C 1
ATOM 1475 O O . GLN A 1 190 ? 8.321 -6.386 -1.584 1.00 57.94 190 GLN A O 1
ATOM 1480 N N . SER A 1 191 ? 9.171 -7.617 0.071 1.00 67.25 191 SER A N 1
ATOM 1481 C CA . SER A 1 191 ? 7.843 -7.830 0.671 1.00 67.25 191 SER A CA 1
ATOM 1482 C C . SER A 1 191 ? 7.361 -6.523 1.323 1.00 67.25 191 SER A C 1
ATOM 1484 O O . SER A 1 191 ? 7.764 -6.174 2.434 1.00 67.25 191 SER A O 1
ATOM 1486 N N . SER A 1 192 ? 6.556 -5.746 0.593 1.00 81.88 192 SER A N 1
ATOM 1487 C CA . SER A 1 192 ? 5.928 -4.536 1.130 1.00 81.88 192 SER A CA 1
ATOM 1488 C C . SER A 1 192 ? 4.787 -4.948 2.050 1.00 81.88 192 SER A C 1
ATOM 1490 O O . SER A 1 192 ? 3.920 -5.722 1.648 1.00 81.88 192 SER A O 1
ATOM 1492 N N . ILE A 1 193 ? 4.784 -4.431 3.275 1.00 89.81 193 ILE A N 1
ATOM 1493 C CA . ILE A 1 193 ? 3.672 -4.607 4.208 1.00 89.81 193 ILE A CA 1
ATOM 1494 C C . ILE A 1 193 ? 2.993 -3.260 4.388 1.00 89.81 193 ILE A C 1
ATOM 1496 O O . ILE A 1 193 ? 3.657 -2.238 4.595 1.00 89.81 193 ILE A O 1
ATOM 1500 N N . PHE A 1 194 ? 1.666 -3.278 4.312 1.00 93.31 194 PHE A N 1
ATOM 1501 C CA . PHE A 1 194 ? 0.838 -2.128 4.632 1.00 93.31 194 PHE A CA 1
ATOM 1502 C C . PHE A 1 194 ? 0.097 -2.384 5.935 1.00 93.31 194 PHE A C 1
ATOM 1504 O O . PHE A 1 194 ? -0.465 -3.459 6.146 1.00 93.31 194 PHE A O 1
ATOM 1511 N N . ILE A 1 195 ? 0.100 -1.379 6.801 1.00 94.50 195 ILE A N 1
ATOM 1512 C CA . ILE A 1 195 ? -0.581 -1.403 8.090 1.00 94.50 195 ILE A CA 1
ATOM 1513 C C . ILE A 1 195 ? -1.587 -0.261 8.079 1.00 94.50 195 ILE A C 1
ATOM 1515 O O . ILE A 1 195 ? -1.203 0.905 8.056 1.00 94.50 195 ILE A O 1
ATOM 1519 N N . GLY A 1 196 ? -2.868 -0.597 8.077 1.00 95.44 196 GLY A N 1
ATOM 1520 C CA . GLY A 1 196 ? -3.948 0.331 8.361 1.00 95.44 196 GLY A CA 1
ATOM 1521 C C . GLY A 1 196 ? -4.242 0.331 9.857 1.00 95.44 196 GLY A C 1
ATOM 1522 O O . GLY A 1 196 ? -4.400 -0.723 10.458 1.00 95.44 196 GLY A O 1
ATOM 1523 N N . ILE A 1 197 ? -4.286 1.492 10.491 1.00 95.69 197 ILE A N 1
ATOM 1524 C CA . ILE A 1 197 ? -4.534 1.636 11.922 1.00 95.69 197 ILE A CA 1
ATOM 1525 C C . ILE A 1 197 ? -5.808 2.450 12.080 1.00 95.69 197 ILE A C 1
ATOM 1527 O O . ILE A 1 197 ? -5.861 3.578 11.601 1.00 95.69 197 ILE A O 1
ATOM 1531 N N . SER A 1 198 ? -6.812 1.901 12.761 1.00 96.06 198 SER A N 1
ATOM 1532 C CA . SER A 1 198 ? -8.032 2.621 13.147 1.00 96.06 198 SER A CA 1
ATOM 1533 C C . SER A 1 198 ? -8.054 2.789 14.659 1.00 96.06 198 SER A C 1
ATOM 1535 O O . SER A 1 198 ? -7.795 1.835 15.398 1.00 96.06 198 SER A O 1
ATOM 1537 N N . TYR A 1 199 ? -8.318 4.005 15.126 1.00 94.81 199 TYR A N 1
ATOM 1538 C CA . TYR A 1 199 ? -8.246 4.316 16.547 1.00 94.81 199 TYR A CA 1
ATOM 1539 C C . TYR A 1 199 ? -9.245 5.388 16.968 1.00 94.81 199 TYR A C 1
ATOM 1541 O O . TYR A 1 199 ? -9.641 6.250 16.183 1.00 94.81 199 TYR A O 1
ATOM 1549 N N . LEU A 1 200 ? -9.634 5.322 18.239 1.00 93.19 200 LEU A N 1
ATOM 1550 C CA . LEU A 1 200 ? -10.471 6.323 18.877 1.00 93.19 200 LEU A CA 1
ATOM 1551 C C . LEU A 1 200 ? -9.609 7.531 19.254 1.00 93.19 200 LEU A C 1
ATOM 1553 O O . LEU A 1 200 ? -8.708 7.436 20.087 1.00 93.19 200 LEU A O 1
ATOM 1557 N N . ASN A 1 201 ? -9.892 8.665 18.633 1.00 90.81 201 ASN A N 1
ATOM 1558 C CA . ASN A 1 201 ? -9.306 9.953 18.951 1.00 90.81 201 ASN A CA 1
ATOM 1559 C C . ASN A 1 201 ? -10.309 10.766 19.773 1.00 90.81 201 ASN A C 1
ATOM 1561 O O . ASN A 1 201 ? -11.500 10.747 19.477 1.00 90.81 201 ASN A O 1
ATOM 1565 N N . GLN A 1 202 ? -9.851 11.506 20.780 1.00 85.50 202 GLN A N 1
ATOM 1566 C CA . GLN A 1 202 ? -10.715 12.448 21.488 1.00 85.50 202 GLN A CA 1
ATOM 1567 C C . GLN A 1 202 ? -10.273 13.868 21.172 1.00 85.50 202 GLN A C 1
ATOM 1569 O O . GLN A 1 202 ? -9.136 14.264 21.427 1.00 85.50 202 GLN A O 1
ATOM 1574 N N . LEU A 1 203 ? -11.189 14.638 20.597 1.00 86.25 203 LEU A N 1
ATOM 1575 C CA . LEU A 1 203 ? -10.966 16.052 20.342 1.00 86.25 203 LEU A CA 1
ATOM 1576 C C . LEU A 1 203 ? -10.921 16.827 21.670 1.00 86.25 203 LEU A C 1
ATOM 1578 O O . LEU A 1 203 ? -11.527 16.391 22.650 1.00 86.25 203 LEU A O 1
ATOM 1582 N N . PRO A 1 204 ? -10.297 18.020 21.715 1.00 85.06 204 PRO A N 1
ATOM 1583 C CA . PRO A 1 204 ? -10.292 18.867 22.914 1.00 85.06 204 PRO A CA 1
ATOM 1584 C C . PRO A 1 204 ? -11.691 19.192 23.466 1.00 85.06 204 PRO A C 1
ATOM 1586 O O . PRO A 1 204 ? -11.830 19.498 24.644 1.00 85.06 204 PRO A O 1
ATOM 1589 N N . SER A 1 205 ? -12.731 19.099 22.630 1.00 88.00 205 SER A N 1
ATOM 1590 C CA . SER A 1 205 ? -14.140 19.249 23.012 1.00 88.00 205 SER A CA 1
ATOM 1591 C C . SER A 1 205 ? -14.710 18.076 23.821 1.00 88.00 205 SER A C 1
ATOM 1593 O O . SER A 1 205 ? -15.866 18.130 24.229 1.00 88.00 205 SER A O 1
ATOM 1595 N N . GLY A 1 206 ? -13.949 16.996 24.009 1.00 86.25 206 GLY A N 1
ATOM 1596 C CA . GLY A 1 206 ? -14.415 15.753 24.623 1.00 86.25 206 GLY A CA 1
ATOM 1597 C C . GLY A 1 206 ? -15.157 14.819 23.660 1.00 86.25 206 GLY A C 1
ATOM 1598 O O . GLY A 1 206 ? -15.526 13.713 24.052 1.00 86.25 206 GLY A O 1
ATOM 1599 N N . ILE A 1 207 ? -15.352 15.225 22.400 1.00 87.81 207 ILE A N 1
ATOM 1600 C CA . ILE A 1 207 ? -16.006 14.404 21.375 1.00 87.81 207 ILE A CA 1
ATOM 1601 C C . ILE A 1 207 ? -15.034 13.331 20.886 1.00 87.81 207 ILE A C 1
ATOM 1603 O O . ILE A 1 207 ? -13.929 13.640 20.432 1.00 87.81 207 ILE A O 1
ATOM 1607 N N . ASN A 1 208 ? -15.478 12.078 20.939 1.00 89.06 208 ASN A N 1
ATOM 1608 C CA . ASN A 1 208 ? -14.752 10.954 20.368 1.00 89.06 208 ASN A CA 1
ATOM 1609 C C . ASN A 1 208 ? -14.989 10.887 18.856 1.00 89.06 208 ASN A C 1
ATOM 1611 O O . ASN A 1 208 ? -16.129 10.905 18.394 1.00 89.06 208 ASN A O 1
ATOM 1615 N N . THR A 1 209 ? -13.911 10.780 18.093 1.00 92.69 209 THR A N 1
ATOM 1616 C CA . THR A 1 209 ? -13.914 10.565 16.648 1.00 92.69 209 THR A CA 1
ATOM 1617 C C . THR A 1 209 ? -13.061 9.353 16.312 1.00 92.69 209 THR A C 1
ATOM 1619 O O . THR A 1 209 ? -12.184 8.954 17.075 1.00 92.69 209 THR A O 1
ATOM 1622 N N . ILE A 1 210 ? -13.325 8.736 15.167 1.00 94.12 210 ILE A N 1
ATOM 1623 C CA . ILE A 1 210 ? -12.499 7.639 14.671 1.00 94.12 210 ILE A CA 1
ATOM 1624 C C . ILE A 1 210 ? -11.530 8.237 13.668 1.00 94.12 210 ILE A C 1
ATOM 1626 O O . ILE A 1 210 ? -11.936 8.895 12.711 1.00 94.12 210 ILE A O 1
ATOM 1630 N N . ALA A 1 211 ? -10.246 8.039 13.923 1.00 94.38 211 ALA A N 1
ATOM 1631 C CA . ALA A 1 211 ? -9.177 8.444 13.035 1.00 94.38 211 ALA A CA 1
ATOM 1632 C C . ALA A 1 211 ? -8.503 7.203 12.455 1.00 94.38 211 ALA A C 1
ATOM 1634 O O . ALA A 1 211 ? -8.573 6.105 13.021 1.00 94.38 211 ALA A O 1
ATOM 1635 N N . SER A 1 212 ? -7.841 7.383 11.314 1.00 95.19 212 SER A N 1
ATOM 1636 C CA . SER A 1 212 ? -7.077 6.311 10.701 1.00 95.19 212 SER A CA 1
ATOM 1637 C C . SER A 1 212 ? -5.719 6.779 10.199 1.00 95.19 212 SER A C 1
ATOM 1639 O O . SER A 1 212 ? -5.545 7.939 9.833 1.00 95.19 212 SER A O 1
ATOM 1641 N N . LEU A 1 213 ? -4.752 5.866 10.205 1.00 95.25 213 LEU A N 1
ATOM 1642 C CA . LEU A 1 213 ? -3.402 6.073 9.696 1.00 95.25 213 LEU A CA 1
ATOM 1643 C C . LEU A 1 213 ? -3.016 4.861 8.855 1.00 95.25 213 LEU A C 1
ATOM 1645 O O . LEU A 1 213 ? -3.229 3.729 9.273 1.00 95.25 213 LEU A O 1
ATOM 1649 N N . THR A 1 214 ? -2.440 5.083 7.676 1.00 95.62 214 THR A N 1
ATOM 1650 C CA . THR A 1 214 ? -1.876 3.999 6.861 1.00 95.62 214 THR A CA 1
ATOM 1651 C C . THR A 1 214 ? -0.363 4.122 6.840 1.00 95.62 214 THR A C 1
ATOM 1653 O O . THR A 1 214 ? 0.175 5.204 6.618 1.00 95.62 214 THR A O 1
ATOM 1656 N N . CYS A 1 215 ? 0.323 3.013 7.075 1.00 94.44 215 CYS A N 1
ATOM 1657 C CA . CYS A 1 215 ? 1.771 2.926 7.147 1.00 94.44 215 CYS A CA 1
ATOM 1658 C C . CYS A 1 215 ? 2.283 1.911 6.127 1.00 94.44 215 CYS A C 1
ATOM 1660 O O . CYS A 1 215 ? 1.699 0.840 5.967 1.00 94.44 215 CYS A O 1
ATOM 1662 N N . GLN A 1 216 ? 3.398 2.223 5.474 1.00 92.50 216 GLN A N 1
ATOM 1663 C CA . GLN A 1 216 ? 4.075 1.348 4.525 1.00 92.50 216 GLN A CA 1
ATOM 1664 C C . GLN A 1 216 ? 5.502 1.083 4.990 1.00 92.50 216 GLN A C 1
ATOM 1666 O O . GLN A 1 216 ? 6.248 2.011 5.305 1.00 92.50 216 GLN A O 1
ATOM 1671 N N . GLY A 1 217 ? 5.899 -0.184 4.988 1.00 89.19 217 GLY A N 1
ATOM 1672 C CA . GLY A 1 217 ? 7.244 -0.601 5.360 1.00 89.19 217 GLY A CA 1
ATOM 1673 C C . GLY A 1 217 ? 7.740 -1.747 4.495 1.00 89.19 217 GLY A C 1
ATOM 1674 O O . GLY A 1 217 ? 6.973 -2.432 3.813 1.00 89.19 217 GLY A O 1
ATOM 1675 N N . LYS A 1 218 ? 9.056 -1.948 4.534 1.00 84.25 218 LYS A N 1
ATOM 1676 C CA . LYS A 1 218 ? 9.678 -3.185 4.065 1.00 84.25 218 LYS A CA 1
ATOM 1677 C C . LYS A 1 218 ? 9.851 -4.070 5.282 1.00 84.25 218 LYS A C 1
ATOM 1679 O O . LYS A 1 218 ? 10.490 -3.654 6.244 1.00 84.25 218 LYS A O 1
AT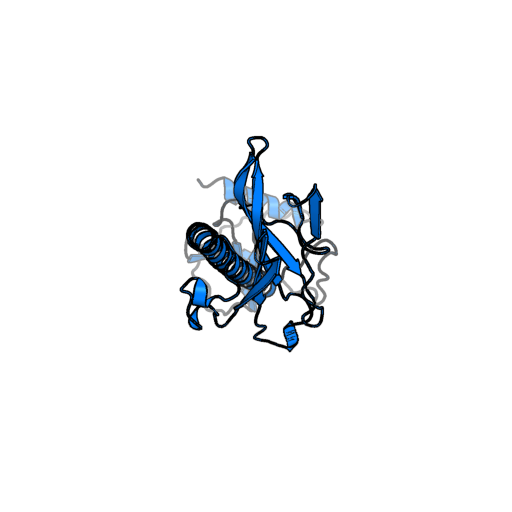OM 1684 N N . GLN A 1 219 ? 9.297 -5.270 5.242 1.00 69.94 219 GLN A N 1
ATOM 1685 C CA . GLN A 1 219 ? 9.477 -6.224 6.323 1.00 69.94 219 GLN A CA 1
ATOM 1686 C C . GLN A 1 219 ? 10.036 -7.512 5.751 1.00 69.94 219 GLN A C 1
ATOM 1688 O O . GLN A 1 219 ? 9.561 -8.024 4.737 1.00 69.94 219 GLN A O 1
ATOM 1693 N N . ASN A 1 220 ? 11.066 -8.028 6.410 1.00 66.81 220 ASN A N 1
ATOM 1694 C CA . ASN A 1 220 ? 11.547 -9.359 6.107 1.00 66.81 220 ASN A CA 1
ATOM 1695 C C . ASN A 1 220 ? 10.450 -10.341 6.538 1.00 66.81 220 ASN A C 1
ATOM 1697 O O . ASN A 1 220 ? 9.939 -10.224 7.653 1.00 66.81 220 ASN A O 1
ATOM 1701 N N . SER A 1 221 ? 10.061 -11.282 5.677 1.00 58.50 221 SER A N 1
ATOM 1702 C CA . SER A 1 221 ? 8.871 -12.135 5.865 1.00 58.50 221 SER A CA 1
ATOM 1703 C C . SER A 1 221 ? 8.873 -12.967 7.159 1.00 58.50 221 SER A C 1
ATOM 1705 O O . SER A 1 221 ? 7.838 -13.495 7.552 1.00 58.50 221 SER A O 1
ATOM 1707 N N . GLN A 1 222 ? 10.019 -13.058 7.840 1.00 57.84 222 GLN A N 1
ATOM 1708 C CA . GLN A 1 222 ? 10.210 -13.777 9.101 1.00 57.84 222 GLN A CA 1
ATOM 1709 C C . GLN A 1 222 ? 10.052 -12.908 10.359 1.00 57.84 222 GLN A C 1
ATOM 1711 O O . GLN A 1 222 ? 10.030 -13.434 11.471 1.00 57.84 222 GLN A O 1
ATOM 1716 N N . GLN A 1 223 ? 9.984 -11.584 10.225 1.00 65.88 223 GLN A N 1
ATOM 1717 C CA . GLN A 1 223 ? 9.913 -10.694 11.378 1.00 65.88 223 GLN A CA 1
ATOM 1718 C C . GLN A 1 223 ? 8.466 -10.612 11.883 1.00 65.88 223 GLN A C 1
ATOM 1720 O O . GLN A 1 223 ? 7.536 -10.504 11.086 1.00 65.88 223 GLN A O 1
ATOM 1725 N N . LEU A 1 224 ? 8.269 -10.658 13.204 1.00 69.31 224 LEU A N 1
ATOM 1726 C CA . LEU A 1 224 ? 6.960 -10.470 13.844 1.00 69.31 224 LEU A CA 1
ATOM 1727 C C . LEU A 1 224 ? 6.332 -9.146 13.397 1.00 69.31 224 LEU A C 1
ATOM 1729 O O . LEU A 1 224 ? 7.029 -8.137 13.284 1.00 69.31 224 LEU A O 1
ATOM 1733 N N . ILE A 1 225 ? 5.018 -9.140 13.168 1.00 73.69 225 ILE A N 1
ATOM 1734 C CA . ILE A 1 225 ? 4.289 -7.921 12.805 1.00 73.69 225 ILE A CA 1
ATOM 1735 C C . ILE A 1 225 ? 4.533 -6.867 13.885 1.00 73.69 225 ILE A C 1
ATOM 1737 O O . ILE A 1 225 ? 4.291 -7.128 15.070 1.00 73.69 225 ILE A O 1
ATOM 1741 N N . PRO A 1 226 ? 5.057 -5.694 13.507 1.00 78.88 226 PRO A N 1
ATOM 1742 C CA . PRO A 1 226 ? 5.459 -4.708 14.480 1.00 78.88 226 PRO A CA 1
ATOM 1743 C C . PRO A 1 226 ? 4.217 -4.109 15.133 1.00 78.88 226 PRO A C 1
ATOM 1745 O O . PRO A 1 226 ? 3.244 -3.742 14.475 1.00 78.88 226 PRO A O 1
ATOM 1748 N N . LYS A 1 227 ? 4.253 -4.020 16.461 1.00 80.75 227 LYS A N 1
ATOM 1749 C CA . LYS A 1 227 ? 3.167 -3.426 17.237 1.00 80.75 227 LYS A CA 1
ATOM 1750 C C . LYS A 1 227 ? 3.175 -1.912 17.044 1.00 80.75 227 LYS A C 1
ATOM 1752 O O . LYS A 1 227 ? 4.223 -1.275 17.168 1.00 80.75 227 LYS A O 1
ATOM 1757 N N . VAL A 1 228 ? 2.001 -1.340 16.789 1.00 86.12 228 VAL A N 1
ATOM 1758 C CA . VAL A 1 228 ? 1.810 0.116 16.730 1.00 86.12 228 VAL A CA 1
ATOM 1759 C C . VAL A 1 228 ? 2.242 0.761 18.042 1.00 86.12 228 VAL A C 1
ATOM 1761 O O . VAL A 1 228 ? 1.911 0.280 19.129 1.00 86.12 228 VAL A O 1
ATOM 1764 N N . ARG A 1 229 ? 2.964 1.879 17.934 1.00 83.25 229 ARG A N 1
ATOM 1765 C CA . ARG A 1 229 ? 3.306 2.733 19.072 1.00 83.25 229 ARG A CA 1
ATOM 1766 C C . ARG A 1 229 ? 2.295 3.864 19.179 1.00 83.25 229 ARG A C 1
ATOM 1768 O O . ARG A 1 229 ? 1.990 4.537 18.197 1.00 83.25 229 ARG A O 1
ATOM 1775 N N . PHE A 1 230 ? 1.800 4.085 20.387 1.00 85.94 230 PHE A N 1
ATOM 1776 C CA . PHE A 1 230 ? 0.853 5.150 20.683 1.00 85.94 230 PHE A CA 1
ATOM 1777 C C . PHE A 1 230 ? 1.174 5.775 22.039 1.00 85.94 230 PHE A C 1
ATOM 1779 O O . PHE A 1 230 ? 1.667 5.103 22.948 1.00 85.94 230 PHE A O 1
ATOM 1786 N N . ILE A 1 231 ? 0.884 7.066 22.174 1.00 81.56 231 ILE A N 1
ATOM 1787 C CA . ILE A 1 231 ? 1.015 7.802 23.431 1.00 81.56 231 ILE A CA 1
ATOM 1788 C C . ILE A 1 231 ? -0.378 7.953 24.032 1.00 81.56 231 ILE A C 1
ATOM 1790 O O . ILE A 1 231 ? -1.281 8.486 23.380 1.00 81.56 231 ILE A O 1
ATOM 1794 N N . LYS A 1 232 ? -0.542 7.500 25.279 1.00 80.31 232 LYS A N 1
ATOM 1795 C CA . LYS A 1 232 ? -1.781 7.674 26.041 1.00 80.31 232 LYS A CA 1
ATOM 1796 C C . LYS A 1 232 ? -1.702 8.851 27.007 1.00 80.31 232 LYS A C 1
ATOM 1798 O O . LYS A 1 232 ? -0.662 9.083 27.617 1.00 80.31 232 LYS A O 1
ATOM 1803 N N . ILE A 1 233 ? -2.826 9.541 27.188 1.00 71.81 233 ILE A N 1
ATOM 1804 C CA . ILE A 1 233 ? -3.092 10.426 28.328 1.00 71.81 233 ILE A CA 1
ATOM 1805 C C . ILE A 1 233 ? -4.365 9.895 28.996 1.00 71.81 233 ILE A C 1
ATOM 1807 O O . ILE A 1 233 ? -5.463 10.070 28.475 1.00 71.81 233 ILE A O 1
ATOM 1811 N N . GLY A 1 234 ? -4.217 9.188 30.120 1.00 77.62 234 GLY A N 1
ATOM 1812 C CA . GLY A 1 234 ? -5.324 8.446 30.734 1.00 77.62 234 GLY A CA 1
ATOM 1813 C C . GLY A 1 234 ? -5.818 7.314 29.826 1.00 77.62 234 GLY A C 1
ATOM 1814 O O . GLY A 1 234 ? -5.028 6.475 29.389 1.00 77.62 234 GLY A O 1
ATOM 1815 N N . GLU A 1 235 ? -7.116 7.305 29.518 1.00 71.81 235 GLU A N 1
ATOM 1816 C CA . GLU A 1 235 ? -7.728 6.338 28.588 1.00 71.81 235 GLU A CA 1
ATOM 1817 C C . GLU A 1 235 ? -7.627 6.756 27.109 1.00 71.81 235 GLU A C 1
ATOM 1819 O O . GLU A 1 235 ? -8.033 6.007 26.222 1.00 71.81 235 GLU A O 1
ATOM 1824 N N . LEU A 1 236 ? -7.062 7.932 26.825 1.00 69.81 236 LEU A N 1
ATOM 1825 C CA . LEU A 1 236 ? -7.122 8.565 25.509 1.00 69.81 236 LEU A CA 1
ATOM 1826 C C . LEU A 1 236 ? -5.832 8.392 24.731 1.00 69.81 236 LEU A C 1
ATOM 1828 O O . LEU A 1 236 ? -4.743 8.452 25.301 1.00 69.81 236 LEU A O 1
ATOM 1832 N N . ILE A 1 237 ? -5.949 8.258 23.413 1.00 80.31 237 ILE A N 1
ATOM 1833 C CA . ILE A 1 237 ? -4.805 8.234 22.502 1.00 80.31 237 ILE A CA 1
ATOM 1834 C C . ILE A 1 237 ? -4.551 9.659 22.038 1.00 80.31 237 ILE A C 1
ATOM 1836 O O . ILE A 1 237 ? -5.367 10.239 21.330 1.00 80.31 237 ILE A O 1
ATOM 1840 N N . LYS A 1 238 ? -3.411 10.222 22.440 1.00 81.00 238 LYS A N 1
ATOM 1841 C CA . LYS A 1 238 ? -2.997 11.566 22.023 1.00 81.00 238 LYS A CA 1
ATOM 1842 C C . LYS A 1 238 ? -2.368 11.546 20.635 1.00 81.00 238 LYS A C 1
ATOM 1844 O O . LYS A 1 238 ? -2.558 12.455 19.838 1.00 81.00 238 LYS A O 1
ATOM 1849 N N . GLU A 1 239 ? -1.554 10.527 20.389 1.00 87.31 239 GLU A N 1
ATOM 1850 C CA . GLU A 1 239 ? -0.740 10.431 19.189 1.00 87.31 239 GLU A CA 1
ATOM 1851 C C . GLU A 1 239 ? -0.536 8.963 18.832 1.00 87.31 239 GLU A C 1
ATOM 1853 O O . GLU A 1 239 ? -0.226 8.138 19.699 1.00 87.31 239 GLU A O 1
ATOM 1858 N N . ILE A 1 240 ? -0.693 8.654 17.548 1.00 91.19 240 ILE A N 1
ATOM 1859 C CA . ILE A 1 240 ? -0.368 7.355 16.976 1.00 91.19 240 ILE A CA 1
ATOM 1860 C C . ILE A 1 240 ? 0.740 7.554 15.947 1.00 91.19 240 ILE A C 1
ATOM 1862 O O . ILE A 1 240 ? 0.724 8.523 15.188 1.00 91.19 240 ILE A O 1
ATOM 1866 N N . ARG A 1 241 ? 1.721 6.653 15.934 1.00 93.38 241 ARG A N 1
ATOM 1867 C CA . ARG A 1 241 ? 2.819 6.685 14.964 1.00 93.38 241 ARG A CA 1
ATOM 1868 C C . ARG A 1 241 ? 2.924 5.346 14.262 1.00 93.38 241 ARG A C 1
ATOM 1870 O O . ARG A 1 241 ? 2.613 4.303 14.843 1.00 93.38 241 ARG A O 1
ATOM 1877 N N . CYS A 1 242 ? 3.406 5.385 13.023 1.00 92.94 242 CYS A N 1
ATOM 1878 C CA . CYS A 1 242 ? 3.792 4.165 12.336 1.00 92.94 242 CYS A CA 1
ATOM 1879 C C . CYS A 1 242 ? 4.836 3.401 13.165 1.00 92.94 242 CYS A C 1
ATOM 1881 O O . CYS A 1 242 ? 5.654 4.032 13.844 1.00 92.94 242 CYS A O 1
ATOM 1883 N N . PRO A 1 243 ? 4.807 2.058 13.146 1.00 91.56 243 PRO A N 1
ATOM 1884 C CA . PRO A 1 243 ? 5.843 1.272 13.799 1.00 91.56 243 PRO A CA 1
ATOM 1885 C C . PRO A 1 243 ? 7.236 1.562 13.222 1.00 91.56 243 PRO A C 1
ATOM 1887 O O . PRO A 1 243 ? 7.369 2.059 12.103 1.00 91.56 243 PRO A O 1
ATOM 1890 N N . ASP A 1 244 ? 8.286 1.219 13.968 1.00 88.38 244 ASP A N 1
ATOM 1891 C CA . ASP A 1 244 ? 9.664 1.411 13.505 1.00 88.38 244 ASP A CA 1
ATOM 1892 C C . ASP A 1 244 ? 9.906 0.685 12.172 1.00 88.38 244 ASP A C 1
ATOM 1894 O O . ASP A 1 244 ? 9.529 -0.476 12.005 1.00 88.38 244 ASP A O 1
ATOM 1898 N N . GLY A 1 245 ? 10.536 1.375 11.217 1.00 88.50 245 GLY A N 1
ATOM 1899 C CA . GLY A 1 245 ? 10.761 0.863 9.860 1.00 88.50 245 GLY A CA 1
ATOM 1900 C C . GLY A 1 245 ? 9.587 1.068 8.892 1.00 88.50 245 GLY A C 1
ATOM 1901 O O . GLY A 1 245 ? 9.694 0.689 7.725 1.00 88.50 245 GLY A O 1
ATOM 1902 N N . PHE A 1 246 ? 8.494 1.690 9.346 1.00 92.00 246 PHE A N 1
ATOM 1903 C CA . PHE A 1 246 ? 7.339 2.038 8.523 1.00 92.00 246 PHE A CA 1
ATOM 1904 C C . PHE A 1 246 ? 7.192 3.554 8.410 1.00 92.00 246 PHE A C 1
ATOM 1906 O O . PHE A 1 246 ? 7.386 4.291 9.375 1.00 92.00 246 PHE A O 1
ATOM 1913 N N . ASN A 1 247 ? 6.793 4.013 7.228 1.00 92.75 247 ASN A N 1
ATOM 1914 C CA . ASN A 1 247 ? 6.530 5.416 6.939 1.00 92.75 247 ASN A CA 1
ATOM 1915 C C . ASN A 1 247 ? 5.027 5.646 6.759 1.00 92.75 247 ASN A C 1
ATOM 1917 O O . ASN A 1 247 ? 4.351 4.777 6.200 1.00 92.75 247 ASN A O 1
ATOM 1921 N N . PRO A 1 248 ? 4.491 6.798 7.197 1.00 93.88 248 PRO A N 1
ATOM 1922 C CA . PRO A 1 248 ? 3.111 7.154 6.907 1.00 93.88 248 PRO A CA 1
ATOM 1923 C C . PRO A 1 248 ? 2.919 7.305 5.396 1.00 93.88 248 PRO A C 1
ATOM 1925 O O . PRO A 1 248 ? 3.754 7.887 4.703 1.00 93.88 248 PRO A O 1
ATOM 1928 N N . VAL A 1 249 ? 1.807 6.782 4.893 1.00 91.94 249 VAL A N 1
ATOM 1929 C CA . VAL A 1 249 ? 1.358 6.996 3.518 1.00 91.94 249 VAL A CA 1
ATOM 1930 C C . VAL A 1 249 ? 0.433 8.207 3.534 1.00 91.94 249 VAL A C 1
ATOM 1932 O O . VAL A 1 249 ? -0.589 8.186 4.220 1.00 91.94 249 VAL A O 1
ATOM 1935 N N . SER A 1 250 ? 0.794 9.266 2.809 1.00 76.75 250 SER A N 1
ATOM 1936 C CA . SER A 1 250 ? -0.100 10.407 2.603 1.00 76.75 250 SER A CA 1
ATOM 1937 C C . SER A 1 250 ? -1.336 9.939 1.834 1.00 76.75 250 SER A C 1
ATOM 1939 O O . SER A 1 250 ? -1.187 9.420 0.724 1.00 76.75 250 SER A O 1
ATOM 1941 N N . GLN A 1 251 ? -2.512 10.093 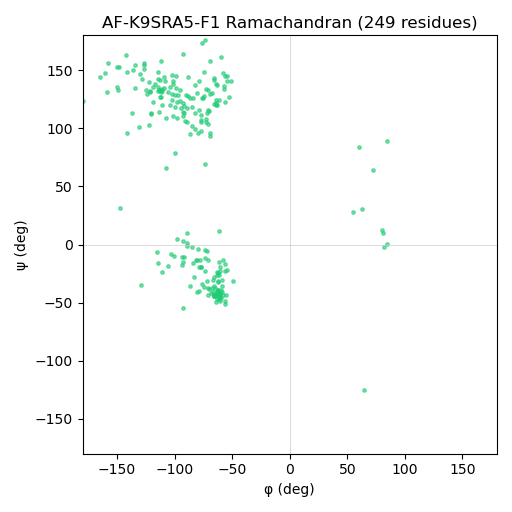2.443 1.00 60.09 251 GLN A N 1
ATOM 1942 C CA . GLN A 1 251 ? -3.804 9.920 1.775 1.00 60.09 251 GLN A CA 1
ATOM 1943 C C . GLN A 1 251 ? -4.137 11.146 0.927 1.00 60.09 251 GLN A C 1
ATOM 1945 O O . GLN A 1 251 ? -3.728 12.260 1.331 1.00 60.09 251 GLN A O 1
#

Radius of gyration: 31.64 Å; Cα contacts (8 Å, |Δi|>4): 350; chains: 1; bounding box: 66×42×86 Å

Mean predicted aligned error: 14.03 Å

Secondary structure (DSSP, 8-state):
--HHHHHHHHHHHHHH-SS------------BPPPSSPEEEEEEE--SSS-GGGPEEEEEETTS-EEEEETTTTEEEEEES------S-----TT-----HHHHHHHHHHHHHHHHHHHHHHHHHHHHHHHHHHHHHHHSS--SSSGGGT--GGGS-SSEEEEEEEEETTTEEEEEEEE--S-GGGTTS--EEEEEEEEEEE-TTS-EEEEEEEEEEE--TTSPPPPPEEEEETTEEEEEEPPTTEEEPP-

Sequence (251 aa):
MKPKIVNILRQLKVSIIGVVCGLSVNLSAIAQPFPDQTPVGRWQVKFPTTDANADIEVAITADGRVFYIDKVKGQAIEIMTLIEKVSDQATIPDNIKIIDIQAQAKAEAIARQNRRLQTEAQTVLSTIHAAQSEYFAKNNQFATKLEDLGFGAEISSEVFSYKIEPIVPKFIVQALAIFKNQNPDQAKDQSSIFIGISYLNQLPSGINTIASLTCQGKQNSQQLIPKVRFIKIGELIKEIRCPDGFNPVSQ